Protein AF-Q9U2P1-F1 (afdb_monomer)

pLDDT: mean 88.24, std 8.72, range [53.53, 98.69]

Radius of gyration: 27.02 Å; Cα contacts (8 Å, |Δi|>4): 569; chains: 1; bounding box: 83×45×81 Å

InterPro domains:
  IPR001810 F-box domain [PF00646] (20-61)
  IPR001810 F-box domain [PS50181] (17-68)
  IPR001810 F-box domain [SM00256] (23-63)
  IPR002900 Domain of unknown function DUF38/FTH, Caenorhabditis species [PF01827] (147-284)
  IPR036047 F-box-like domain superfamily [SSF81383] (15-90)
  IPR040161 F-box A protein FB224 [PTHR23015] (15-306)

Solvent-accessible surface area (backbone atoms only — not comparable to full-atom values): 17097 Å² total; per-residue (Å²): 130,68,76,65,52,59,52,49,53,57,72,63,52,62,91,64,75,82,53,82,86,69,53,56,66,70,59,54,49,58,50,59,70,73,45,52,52,71,58,42,62,58,45,37,71,72,43,72,69,46,26,55,57,49,63,72,42,60,56,55,47,30,35,40,40,40,39,42,52,91,69,28,39,40,38,37,44,20,32,86,86,64,54,45,45,36,38,41,29,79,65,74,44,30,37,40,36,41,88,95,45,76,45,81,43,86,48,97,55,50,66,62,52,54,55,47,58,49,56,58,48,61,72,28,90,69,40,49,31,54,34,38,36,39,34,40,85,59,81,90,38,74,68,44,51,52,50,54,51,49,35,46,52,32,40,76,66,68,62,40,37,44,33,30,28,43,37,42,44,46,82,41,85,57,49,51,60,52,53,59,21,40,32,28,94,49,24,38,32,45,32,30,88,44,64,35,53,69,71,50,50,58,50,36,65,71,34,59,41,52,69,53,18,38,26,42,30,43,29,31,64,51,78,66,87,75,74,59,75,80,49,36,69,30,27,30,41,37,39,35,43,59,52,83,48,54,71,50,43,50,51,47,52,58,33,53,72,71,17,88,58,44,44,38,40,36,41,36,42,90,59,94,60,55,67,62,35,45,34,72,50,16,80,80,59,51,9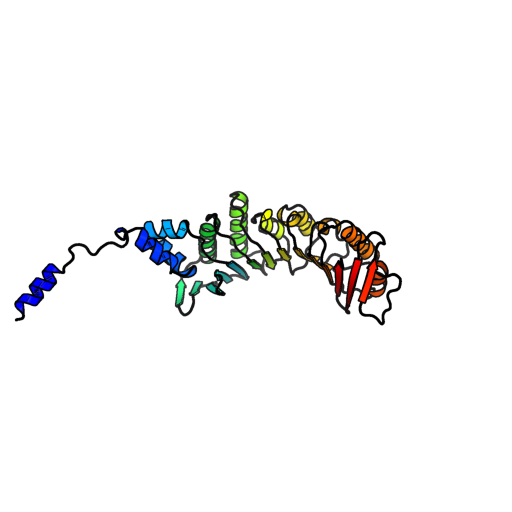0,93,47,66,58,40,58,29,68,76,86,85,66,60,28,32,44,33,38,56,60,97,49,36,42,36,43,32,58,45,131

Secondary structure (DSSP, 8-state):
--HHHHHHHHHT--SSPPPGGGS-HHHHHHHHHHS-HHHHHHHHHH-HHHHHHHHHS---EEEEEEEEETTEEEEEEEETT--EEEEEE-SS-EEEEETTEEEEE--TTHHHHHHHHHHHHHTSTT--EEEEEEEES-SSSHHHHHHHHHHHHHHHHS--B-EEEEEEES-STTHHHHHTTB-TTT--EEEEEEEEPHHHHHHHHHSHHHHH-SEEEEEE--SSPP-GGGGTT-SEEEEEES---HHHHHHHHHHHHH-TT--EEEEE---TTHHHHHHHH-TT--TT-SEEEEE-SSS-EEEEEE-SSEEEEEEE-

Organism: Caenorhabditis elegans (NCBI:txid6239)

Mean predicted aligned error: 8.37 Å

Structure (mmCIF, N/CA/C/O backbone):
data_AF-Q9U2P1-F1
#
_entry.id   AF-Q9U2P1-F1
#
loop_
_atom_site.group_PDB
_atom_site.id
_atom_site.type_symbol
_atom_site.label_atom_id
_atom_site.label_alt_id
_atom_site.label_comp_id
_atom_site.label_asym_id
_atom_site.label_entity_id
_atom_site.label_seq_id
_atom_site.pdbx_PDB_ins_code
_atom_site.Cartn_x
_atom_site.Cartn_y
_atom_site.Cartn_z
_atom_site.occupancy
_atom_site.B_iso_or_equiv
_atom_site.auth_seq_id
_atom_site.auth_comp_id
_atom_site.auth_asym_id
_atom_site.auth_atom_id
_atom_site.pdbx_PDB_model_num
ATOM 1 N N . MET A 1 1 ? -57.742 13.711 46.624 1.00 53.53 1 MET A N 1
ATOM 2 C CA . MET A 1 1 ? -57.177 13.794 45.253 1.00 53.53 1 MET A CA 1
ATOM 3 C C . MET A 1 1 ? -55.914 12.946 45.052 1.00 53.53 1 MET A C 1
ATOM 5 O O . MET A 1 1 ? -55.542 12.759 43.903 1.00 53.53 1 MET A O 1
ATOM 9 N N . ALA A 1 2 ? -55.277 12.404 46.103 1.00 60.03 2 ALA A N 1
ATOM 10 C CA . ALA A 1 2 ? -54.057 11.593 45.973 1.00 60.03 2 ALA A CA 1
ATOM 11 C C . ALA A 1 2 ? -54.299 10.153 45.458 1.00 60.03 2 ALA A C 1
ATOM 13 O O . ALA A 1 2 ? -53.482 9.642 44.699 1.00 60.03 2 ALA A O 1
ATOM 14 N N . ASP A 1 3 ? -55.446 9.539 45.773 1.00 63.72 3 ASP A N 1
ATOM 15 C CA . ASP A 1 3 ? -55.690 8.108 45.492 1.00 63.72 3 ASP A CA 1
ATOM 16 C C . ASP A 1 3 ? -55.788 7.741 44.000 1.00 63.72 3 ASP A C 1
ATOM 18 O O . ASP A 1 3 ? -55.564 6.596 43.621 1.00 63.72 3 ASP A O 1
ATOM 22 N N . ASN A 1 4 ? -56.057 8.711 43.122 1.00 74.56 4 ASN A N 1
ATOM 23 C CA . ASN A 1 4 ? -56.215 8.458 41.683 1.00 74.56 4 ASN A CA 1
ATOM 24 C C . ASN A 1 4 ? -54.870 8.476 40.919 1.00 74.56 4 ASN A C 1
ATOM 26 O O . ASN A 1 4 ? -54.784 8.036 39.771 1.00 74.56 4 ASN A O 1
ATOM 30 N N . LEU A 1 5 ? -53.794 8.986 41.535 1.00 73.62 5 LEU A N 1
ATOM 31 C CA . LEU A 1 5 ? -52.471 9.007 40.903 1.00 73.62 5 LEU A CA 1
ATOM 32 C C . LEU A 1 5 ? -51.784 7.640 41.011 1.00 73.62 5 LEU A C 1
ATOM 34 O O . LEU A 1 5 ? -51.229 7.160 40.024 1.00 73.62 5 LEU A O 1
ATOM 38 N N . ASP A 1 6 ? -51.886 6.986 42.170 1.00 74.69 6 ASP A N 1
ATOM 39 C CA . ASP A 1 6 ? -51.308 5.659 42.407 1.00 74.69 6 ASP A CA 1
ATOM 40 C C . ASP A 1 6 ? -51.970 4.574 41.551 1.00 74.69 6 ASP A C 1
ATOM 42 O O . ASP A 1 6 ? -51.293 3.678 41.043 1.00 74.69 6 ASP A O 1
ATOM 46 N N . GLU A 1 7 ? -53.284 4.664 41.334 1.00 69.62 7 GLU A N 1
ATOM 47 C CA . GLU A 1 7 ? -54.008 3.747 40.451 1.00 69.62 7 GLU A CA 1
ATOM 48 C C . GLU A 1 7 ? -53.608 3.947 38.983 1.00 69.62 7 GLU A C 1
ATOM 50 O O . GLU A 1 7 ? -53.304 2.977 38.281 1.00 69.62 7 GLU A O 1
ATOM 55 N N . LYS A 1 8 ? -53.468 5.206 38.538 1.00 68.38 8 LYS A N 1
ATOM 56 C CA . LYS A 1 8 ? -52.900 5.525 37.220 1.00 68.38 8 LYS A CA 1
ATOM 57 C C . LYS A 1 8 ? -51.469 5.013 37.077 1.00 68.38 8 LYS A C 1
ATOM 59 O O . LYS A 1 8 ? -51.168 4.380 36.067 1.00 68.38 8 LYS A O 1
ATOM 64 N N . MET A 1 9 ? -50.602 5.203 38.074 1.00 66.94 9 MET A N 1
ATOM 65 C CA . MET A 1 9 ? -49.227 4.691 38.043 1.00 66.94 9 MET A CA 1
ATOM 66 C C . MET A 1 9 ? -49.177 3.159 38.050 1.00 66.94 9 MET A C 1
ATOM 68 O O . MET A 1 9 ? -48.348 2.586 37.347 1.00 66.94 9 MET A O 1
ATOM 72 N N . LYS A 1 10 ? -50.079 2.478 38.772 1.00 64.25 10 LYS A N 1
ATOM 73 C CA . LYS A 1 10 ? -50.233 1.013 38.714 1.00 64.25 10 LYS A CA 1
ATOM 74 C C . LYS A 1 10 ? -50.729 0.540 37.347 1.00 64.25 10 LYS A C 1
ATOM 76 O O . LYS A 1 10 ? -50.213 -0.458 36.861 1.00 64.25 10 LYS A O 1
ATOM 81 N N . SER A 1 11 ? -51.652 1.258 36.703 1.00 62.53 11 SER A N 1
ATOM 82 C CA . SER A 1 11 ? -52.123 0.934 35.345 1.00 62.53 11 SER A CA 1
ATOM 83 C C . SER A 1 11 ? -51.064 1.194 34.260 1.00 62.53 11 SER A C 1
ATOM 85 O O . SER A 1 11 ? -51.020 0.495 33.253 1.00 62.53 11 SER A O 1
ATOM 87 N N . LEU A 1 12 ? -50.158 2.151 34.499 1.00 59.78 12 LEU A N 1
ATOM 88 C CA . LEU A 1 12 ? -49.000 2.452 33.652 1.00 59.78 12 LEU A CA 1
ATOM 89 C C . LEU A 1 12 ? -47.789 1.556 33.940 1.00 59.78 12 LEU A C 1
ATOM 91 O O . LEU A 1 12 ? -46.783 1.665 33.236 1.00 59.78 12 LEU A O 1
ATOM 95 N N . LYS A 1 13 ? -47.857 0.654 34.934 1.00 55.72 13 LYS A N 1
ATOM 96 C CA . LYS A 1 13 ? -46.866 -0.419 35.081 1.00 55.72 13 LYS A CA 1
ATOM 97 C C . LYS A 1 13 ? -47.034 -1.369 33.903 1.00 55.72 13 LYS A C 1
ATOM 99 O O . LYS A 1 13 ? -47.723 -2.380 33.990 1.00 55.72 13 LYS A O 1
ATOM 104 N N . ILE A 1 14 ? -46.378 -1.034 32.796 1.00 58.41 14 ILE A N 1
ATOM 105 C CA . ILE A 1 14 ? -46.151 -1.936 31.676 1.00 58.41 14 ILE A CA 1
ATOM 106 C C . ILE A 1 14 ? -45.506 -3.186 32.285 1.00 58.41 14 ILE A C 1
ATOM 108 O O . ILE A 1 14 ? -44.352 -3.155 32.711 1.00 58.41 14 ILE A O 1
ATOM 112 N N . SER A 1 15 ? -46.279 -4.268 32.390 1.00 64.31 15 SER A N 1
ATOM 113 C CA . SER A 1 15 ? -45.934 -5.476 33.158 1.00 64.31 15 SER A CA 1
ATOM 114 C C . SER A 1 15 ? -44.670 -6.181 32.655 1.00 64.31 15 SER A C 1
ATOM 116 O O . SER A 1 15 ? -44.107 -7.037 33.336 1.00 64.31 15 SER A O 1
ATOM 118 N N . LYS A 1 16 ? -44.182 -5.784 31.477 1.00 64.44 16 LYS A N 1
ATOM 119 C CA . LYS A 1 16 ? -42.878 -6.140 30.938 1.00 64.44 16 LYS A CA 1
ATOM 120 C C . LYS A 1 16 ? -42.394 -4.976 30.082 1.00 64.44 16 LYS A C 1
ATOM 122 O O . LYS A 1 16 ? -42.941 -4.755 29.003 1.00 64.44 16 LYS A O 1
ATOM 127 N N . ALA A 1 17 ? -41.401 -4.219 30.552 1.00 71.00 17 ALA A N 1
ATOM 128 C CA . ALA A 1 17 ? -40.752 -3.214 29.712 1.00 71.00 17 ALA A CA 1
ATOM 129 C C . ALA A 1 17 ? -40.408 -3.861 28.352 1.00 71.00 17 ALA A C 1
ATOM 131 O O . ALA A 1 17 ? -39.857 -4.971 28.346 1.00 71.00 17 ALA A O 1
ATOM 132 N N . PRO A 1 18 ? -40.777 -3.250 27.211 1.00 71.00 18 PRO A N 1
ATOM 133 C CA . PRO A 1 18 ? -40.506 -3.835 25.909 1.00 71.00 18 PRO A CA 1
ATOM 134 C C . PRO A 1 18 ? -39.015 -4.143 25.787 1.00 71.00 18 PRO A C 1
ATOM 136 O O . PRO A 1 18 ? -38.170 -3.285 26.039 1.00 71.00 18 PRO A O 1
ATOM 139 N N . SER A 1 19 ? -38.675 -5.378 25.420 1.00 77.69 19 SER A N 1
ATOM 140 C CA . SER A 1 19 ? -37.285 -5.702 25.105 1.00 77.69 19 SER A CA 1
ATOM 141 C C . SER A 1 19 ? -36.890 -4.980 23.818 1.00 77.69 19 SER A C 1
ATOM 143 O O . SER A 1 19 ? -37.700 -4.893 22.897 1.00 77.69 19 SER A O 1
ATOM 145 N N . MET A 1 20 ? -35.629 -4.559 23.689 1.00 73.19 20 MET A N 1
ATOM 146 C CA . MET A 1 20 ? -35.082 -4.075 22.410 1.00 73.19 20 MET A CA 1
ATOM 147 C C . MET A 1 20 ? -35.274 -5.090 21.270 1.00 73.19 20 MET A C 1
ATOM 149 O O . MET A 1 20 ? -35.367 -4.707 20.108 1.00 73.19 20 MET A O 1
ATOM 153 N N . SER A 1 21 ? -35.373 -6.383 21.595 1.00 75.12 21 SER A N 1
ATOM 154 C CA . SER A 1 21 ? -35.661 -7.453 20.630 1.00 75.12 21 SER A CA 1
ATOM 155 C C . SER A 1 21 ? -37.094 -7.416 20.077 1.00 75.12 21 SER A C 1
ATOM 157 O O . SER A 1 21 ? -37.344 -8.030 19.046 1.00 75.12 21 SER A O 1
ATOM 159 N N . ASN A 1 22 ? -38.013 -6.703 20.740 1.00 80.62 22 ASN A N 1
ATOM 160 C CA . ASN A 1 22 ? -39.414 -6.555 20.334 1.00 80.62 22 ASN A CA 1
ATOM 161 C C . ASN A 1 22 ? -39.644 -5.339 19.419 1.00 80.62 22 ASN A C 1
ATOM 163 O O . ASN A 1 22 ? -40.769 -5.132 18.969 1.00 80.62 22 ASN A O 1
ATOM 167 N N . LEU A 1 23 ? -38.622 -4.508 19.168 1.00 81.50 23 LEU A N 1
ATOM 168 C CA . LEU A 1 23 ? -38.744 -3.403 18.217 1.00 81.50 23 LEU A CA 1
ATOM 169 C C . LEU A 1 23 ? -39.012 -3.957 16.807 1.00 81.50 23 LEU A C 1
ATOM 171 O O . LEU A 1 23 ? -38.308 -4.882 16.390 1.00 81.50 23 LEU A O 1
ATOM 175 N N . PRO A 1 24 ? -39.968 -3.385 16.048 1.00 86.31 24 PRO A N 1
ATOM 176 C CA . PRO A 1 24 ? -40.158 -3.737 14.646 1.00 86.31 24 PRO A CA 1
ATOM 177 C C . PRO A 1 24 ? -38.847 -3.586 13.872 1.00 86.31 24 PRO A C 1
ATOM 179 O O . PRO A 1 24 ? -38.144 -2.586 14.043 1.00 86.31 24 PRO A O 1
ATOM 182 N N . LEU A 1 25 ? -38.528 -4.548 13.002 1.00 85.44 25 LEU A N 1
ATOM 183 C CA . LEU A 1 25 ? -37.271 -4.546 12.245 1.00 85.44 25 LEU A CA 1
ATOM 184 C C . LEU A 1 25 ? -37.072 -3.235 11.472 1.00 85.44 25 LEU A C 1
ATOM 186 O O . LEU A 1 25 ? -35.964 -2.708 11.477 1.00 85.44 25 LEU A O 1
ATOM 190 N N . ASP A 1 26 ? -38.125 -2.650 10.901 1.00 87.62 26 ASP A N 1
ATOM 191 C CA . ASP A 1 26 ? -38.058 -1.362 10.193 1.00 87.62 26 ASP A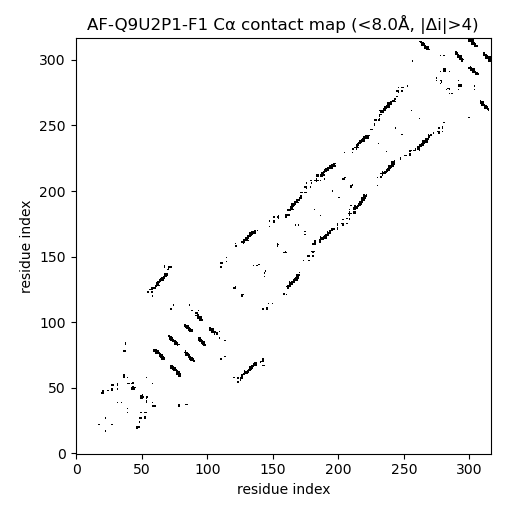 CA 1
ATOM 192 C C . ASP A 1 26 ? -37.587 -0.205 11.085 1.00 87.62 26 ASP A C 1
ATOM 194 O O . ASP A 1 26 ? -36.837 0.669 10.645 1.00 87.62 26 ASP A O 1
ATOM 198 N N . ALA A 1 27 ? -37.993 -0.191 12.359 1.00 86.62 27 ALA A N 1
ATOM 199 C CA . ALA A 1 27 ? -37.527 0.807 13.317 1.00 86.62 27 ALA A CA 1
ATOM 200 C C . ALA A 1 27 ? -36.036 0.609 13.620 1.00 86.62 27 ALA A C 1
ATOM 202 O O . ALA A 1 27 ? -35.277 1.578 13.652 1.00 86.62 27 ALA A O 1
ATOM 203 N N . VAL A 1 28 ? -35.600 -0.646 13.774 1.00 87.19 28 VAL A N 1
ATOM 204 C CA . VAL A 1 28 ? -34.188 -0.989 13.992 1.00 87.19 28 VAL A CA 1
ATOM 205 C C . VAL A 1 28 ? -33.332 -0.572 12.788 1.00 87.19 28 VAL A C 1
ATOM 207 O O . VAL A 1 28 ? -32.282 0.038 12.981 1.00 87.19 28 VAL A O 1
ATOM 210 N N . HIS A 1 29 ? -33.798 -0.804 11.555 1.00 88.50 29 HIS A N 1
ATOM 211 C CA . HIS A 1 29 ? -33.111 -0.364 10.332 1.00 88.50 29 HIS A CA 1
ATOM 212 C C . HIS A 1 29 ? -32.925 1.156 10.292 1.00 88.50 29 HIS A C 1
ATOM 214 O O . HIS A 1 29 ? -31.802 1.624 10.098 1.00 88.50 29 HIS A O 1
ATOM 220 N N . LYS A 1 30 ? -33.992 1.925 10.558 1.00 89.88 30 LYS A N 1
ATOM 221 C CA . LYS A 1 30 ? -33.942 3.398 10.597 1.00 89.88 30 LYS A CA 1
ATOM 222 C C . LYS A 1 30 ? -32.976 3.929 11.655 1.00 89.88 30 LYS A C 1
ATOM 224 O O . LYS A 1 30 ? -32.339 4.957 11.435 1.00 89.88 30 LYS A O 1
ATOM 229 N N . VAL A 1 31 ? -32.870 3.250 12.800 1.00 88.56 31 VAL A N 1
ATOM 230 C CA . VAL A 1 31 ? -31.877 3.589 13.828 1.00 88.56 31 VAL A CA 1
ATOM 231 C C . VAL A 1 31 ? -30.471 3.340 13.287 1.00 88.56 31 VAL A C 1
ATOM 233 O O . VAL A 1 31 ? -29.679 4.274 13.250 1.00 88.56 31 VAL A O 1
ATOM 236 N N . VAL A 1 32 ? -30.169 2.130 12.801 1.00 90.19 32 VAL A N 1
ATOM 237 C CA . VAL A 1 32 ? -28.822 1.776 12.305 1.00 90.19 32 VAL A CA 1
ATOM 238 C C . VAL A 1 32 ? -28.368 2.699 11.165 1.00 90.19 32 VAL A C 1
ATOM 240 O O . VAL A 1 32 ? -27.193 3.054 11.092 1.00 90.19 32 VAL A O 1
ATOM 243 N N . GLU A 1 33 ? -29.282 3.132 10.294 1.00 88.31 33 GLU A N 1
ATOM 244 C CA . GLU A 1 33 ? -28.986 4.061 9.193 1.00 88.31 33 GLU A CA 1
ATOM 245 C C . GLU A 1 33 ? -28.474 5.420 9.649 1.00 88.31 33 GLU A C 1
ATOM 247 O O . GLU A 1 33 ? -27.588 5.982 9.007 1.00 88.31 33 GLU A O 1
ATOM 252 N N . LYS A 1 34 ? -28.999 5.925 10.765 1.00 89.81 34 LYS A N 1
ATOM 253 C CA . LYS A 1 34 ? -28.618 7.224 11.327 1.00 89.81 34 LYS A CA 1
ATOM 254 C C . LYS A 1 34 ? -27.398 7.153 12.241 1.00 89.81 34 LYS A C 1
ATOM 256 O O . LYS A 1 34 ? -26.859 8.192 12.603 1.00 89.81 34 LYS A O 1
ATOM 261 N N . VAL A 1 35 ? -26.985 5.949 12.630 1.00 90.75 35 VAL A N 1
ATOM 262 C CA . VAL A 1 35 ? -25.827 5.719 13.497 1.00 90.75 35 VAL A CA 1
ATOM 263 C C . VAL A 1 35 ? -24.557 5.736 12.652 1.00 90.75 35 VAL A C 1
ATOM 265 O O . VAL A 1 35 ? -24.506 5.111 11.588 1.00 90.75 35 VAL A O 1
ATOM 268 N N . GLU A 1 36 ? -23.537 6.450 13.122 1.00 88.69 36 GLU A N 1
ATOM 269 C CA . GLU A 1 36 ? -22.244 6.554 12.445 1.00 88.69 36 GLU A CA 1
ATOM 270 C C . GLU A 1 36 ? -21.502 5.202 12.424 1.00 88.69 36 GLU A C 1
ATOM 272 O O . GLU A 1 36 ? -21.711 4.377 13.318 1.00 88.69 36 GLU A O 1
ATOM 277 N N . PRO A 1 37 ? -20.630 4.949 11.424 1.00 88.88 37 PRO A N 1
ATOM 278 C CA . PRO A 1 37 ? -19.843 3.714 11.294 1.00 88.88 37 PRO A CA 1
ATOM 279 C C . PRO A 1 37 ? -19.248 3.178 12.601 1.00 88.88 37 PRO A C 1
ATOM 281 O O . PRO A 1 37 ? -19.342 1.988 12.904 1.00 88.88 37 PRO A O 1
ATOM 284 N N . ILE A 1 38 ? -18.691 4.075 13.410 1.00 84.56 38 ILE A N 1
ATOM 285 C CA . ILE A 1 38 ? -18.012 3.751 14.663 1.00 84.56 38 ILE A CA 1
ATOM 286 C C . ILE A 1 38 ? -18.991 3.247 15.723 1.00 84.56 38 ILE A C 1
ATOM 288 O O . ILE A 1 38 ? -18.807 2.170 16.296 1.00 84.56 38 ILE A O 1
ATOM 292 N N . ASP A 1 39 ? -20.085 3.976 15.934 1.00 86.69 39 ASP A N 1
ATOM 293 C CA . ASP A 1 39 ? -21.118 3.592 16.892 1.00 86.69 39 ASP A CA 1
ATOM 294 C C . ASP A 1 39 ? -21.833 2.291 16.477 1.00 86.69 39 ASP A C 1
ATOM 296 O O . ASP A 1 39 ? -22.298 1.534 17.338 1.00 86.69 39 ASP A O 1
ATOM 300 N N . ARG A 1 40 ? -21.857 1.950 15.175 1.00 90.75 40 ARG A N 1
ATOM 301 C CA . ARG A 1 40 ? -22.394 0.662 14.696 1.00 90.75 40 ARG A CA 1
ATOM 302 C C . ARG A 1 40 ? -21.613 -0.538 15.231 1.00 90.75 40 ARG A C 1
ATOM 304 O O . ARG A 1 40 ? -22.234 -1.570 15.487 1.00 90.75 40 ARG A O 1
ATOM 311 N N . LEU A 1 41 ? -20.301 -0.425 15.468 1.00 87.12 41 LEU A N 1
ATOM 312 C CA . LEU A 1 41 ? -19.513 -1.517 16.064 1.00 87.12 41 LEU A CA 1
ATOM 313 C C . LEU A 1 41 ? -19.982 -1.847 17.486 1.00 87.12 41 LEU A C 1
ATOM 315 O O . LEU A 1 41 ? -20.058 -3.018 17.867 1.00 87.12 41 LEU A O 1
ATOM 319 N N . SER A 1 42 ? -20.342 -0.819 18.256 1.00 86.06 42 SER A N 1
ATOM 320 C CA . SER A 1 42 ? -20.938 -0.983 19.584 1.00 86.06 42 SER A CA 1
ATOM 321 C C . SER A 1 42 ? -22.356 -1.542 19.477 1.00 86.06 42 SER A C 1
ATOM 323 O O . SER A 1 42 ? -22.694 -2.508 20.163 1.00 86.06 42 SER A O 1
ATOM 325 N N . LEU A 1 43 ? -23.165 -1.008 18.557 1.00 89.69 43 LEU A N 1
ATOM 326 C CA . LEU A 1 43 ? -24.545 -1.440 18.328 1.00 89.69 43 LEU A CA 1
ATOM 327 C C . LEU A 1 43 ? -24.642 -2.928 17.951 1.00 89.69 43 LEU A C 1
ATOM 329 O O . LEU A 1 43 ? -25.498 -3.656 18.457 1.00 89.69 43 LEU A O 1
ATOM 333 N N . ARG A 1 44 ? -23.694 -3.417 17.146 1.00 90.25 44 ARG A N 1
ATOM 334 C CA . ARG A 1 44 ? -23.534 -4.830 16.766 1.00 90.25 44 ARG A CA 1
ATOM 335 C C . ARG A 1 44 ? -23.402 -5.783 17.966 1.00 90.25 44 ARG A C 1
ATOM 337 O O . ARG A 1 44 ? -23.745 -6.970 17.880 1.00 90.25 44 ARG A O 1
ATOM 344 N N . LYS A 1 45 ? -22.880 -5.292 19.095 1.00 87.94 45 LYS A N 1
ATOM 345 C CA . LYS A 1 45 ? -22.663 -6.073 20.324 1.0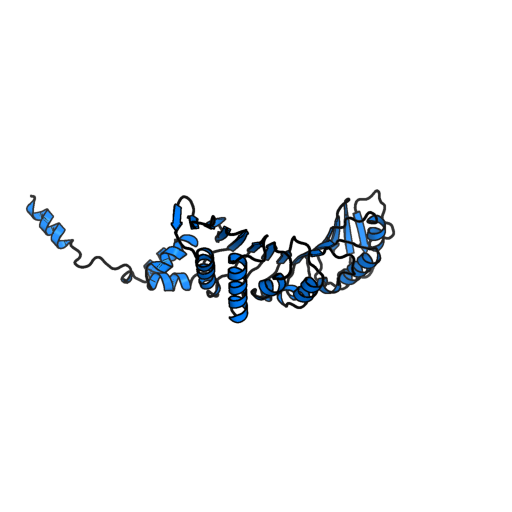0 87.94 45 LYS A CA 1
ATOM 346 C C . LYS A 1 45 ? -23.914 -6.121 21.222 1.00 87.94 45 LYS A C 1
ATOM 348 O O . LYS A 1 45 ? -23.968 -6.982 22.091 1.00 87.94 45 LYS A O 1
ATOM 353 N N . VAL A 1 46 ? -24.934 -5.290 20.970 1.00 89.31 46 VAL A N 1
ATOM 354 C CA . VAL A 1 46 ? -26.130 -5.147 21.829 1.00 89.31 46 VAL A CA 1
ATOM 355 C C . VAL A 1 46 ? -27.100 -6.329 21.722 1.00 89.31 46 VAL A C 1
ATOM 357 O O . VAL A 1 46 ? -27.430 -6.946 22.731 1.00 89.31 46 VAL A O 1
ATOM 360 N N . CYS A 1 47 ? -27.593 -6.662 20.522 1.00 88.94 47 CYS A N 1
ATOM 361 C CA . CYS A 1 47 ? -28.527 -7.781 20.327 1.00 88.94 47 CYS A CA 1
ATOM 362 C C . CYS A 1 47 ? -28.407 -8.412 18.928 1.00 88.94 47 CYS A C 1
ATOM 364 O O . CYS A 1 47 ? -27.743 -7.872 18.043 1.00 88.94 47 CYS A O 1
ATOM 366 N N . ARG A 1 48 ? -29.067 -9.563 18.718 1.00 89.50 48 ARG A N 1
ATOM 367 C CA . ARG A 1 48 ? -29.040 -10.302 17.440 1.00 89.50 48 ARG A CA 1
ATOM 368 C C . ARG A 1 48 ? -29.623 -9.502 16.267 1.00 89.50 48 ARG A C 1
ATOM 370 O O . ARG A 1 48 ? -29.043 -9.545 15.190 1.00 89.50 48 ARG A O 1
ATOM 377 N N . ASN A 1 49 ? -30.699 -8.740 16.486 1.00 89.44 49 ASN A N 1
ATOM 378 C CA . ASN A 1 49 ? -31.335 -7.936 15.432 1.00 89.44 49 ASN A CA 1
ATOM 379 C C . ASN A 1 49 ? -30.408 -6.811 14.954 1.00 89.44 49 ASN A C 1
ATOM 381 O O . ASN A 1 49 ? -30.180 -6.669 13.757 1.00 89.44 49 ASN A O 1
ATOM 385 N N . PHE A 1 50 ? -29.808 -6.060 15.886 1.00 91.00 50 PHE A N 1
ATOM 386 C CA . PHE A 1 50 ? -28.815 -5.042 15.537 1.00 91.00 50 PHE A CA 1
ATOM 387 C C . PHE A 1 50 ? -27.612 -5.645 14.824 1.00 91.00 50 PHE A C 1
ATOM 389 O O . PHE A 1 50 ? -27.167 -5.096 13.823 1.00 91.00 50 PHE A O 1
ATOM 396 N N . ARG A 1 51 ? -27.109 -6.786 15.306 1.00 91.31 51 ARG A N 1
ATOM 397 C CA . ARG A 1 51 ? -25.988 -7.479 14.669 1.00 91.31 51 ARG A CA 1
ATOM 398 C C . ARG A 1 51 ? -26.288 -7.844 13.222 1.00 91.31 51 ARG A C 1
ATOM 400 O O . ARG A 1 51 ? -25.477 -7.524 12.370 1.00 91.31 51 ARG A O 1
ATOM 407 N N . ALA A 1 52 ? -27.441 -8.453 12.951 1.00 89.62 52 ALA A N 1
ATOM 408 C CA . ALA A 1 52 ? -27.825 -8.848 11.598 1.00 89.62 52 ALA A CA 1
ATOM 409 C C . ALA A 1 52 ? -27.912 -7.643 10.644 1.00 89.62 52 ALA A C 1
ATOM 411 O O . ALA A 1 52 ? -27.403 -7.705 9.531 1.00 89.62 52 ALA A O 1
ATOM 412 N N . ILE A 1 53 ? -28.497 -6.530 11.098 1.00 90.56 53 ILE A N 1
ATOM 413 C CA . ILE A 1 53 ? -28.653 -5.321 10.274 1.00 90.56 53 ILE A CA 1
ATOM 414 C C . ILE A 1 53 ? -27.312 -4.610 10.058 1.00 90.56 53 ILE A C 1
ATOM 416 O O . ILE A 1 53 ? -27.045 -4.109 8.968 1.00 90.56 53 ILE A O 1
ATOM 420 N N . VAL A 1 54 ? -26.459 -4.551 11.085 1.00 91.81 54 VAL A N 1
ATOM 421 C CA . VAL A 1 54 ? -25.110 -3.984 10.953 1.00 91.81 54 VAL A CA 1
ATOM 422 C C . VAL A 1 54 ? -24.253 -4.844 10.023 1.00 91.81 54 VAL A C 1
ATOM 424 O O . VAL A 1 54 ? -23.571 -4.287 9.170 1.00 91.81 54 VAL A O 1
ATOM 427 N N . ASP A 1 55 ? -24.324 -6.173 10.143 1.00 91.38 55 ASP A N 1
ATOM 428 C CA . ASP A 1 55 ? -23.538 -7.111 9.331 1.00 91.38 55 ASP A CA 1
ATOM 429 C C . ASP A 1 55 ? -23.963 -7.120 7.853 1.00 91.38 55 ASP A C 1
ATOM 431 O O . ASP A 1 55 ? -23.137 -7.432 6.999 1.00 91.38 55 ASP A O 1
ATOM 435 N N . ASP A 1 56 ? -25.204 -6.735 7.526 1.00 90.69 56 ASP A N 1
ATOM 436 C CA . ASP A 1 56 ? -25.635 -6.547 6.134 1.00 90.69 56 ASP A CA 1
ATOM 437 C C . ASP A 1 56 ? -25.219 -5.185 5.549 1.00 90.69 56 ASP A C 1
ATOM 439 O O . ASP A 1 56 ? -25.083 -5.050 4.336 1.00 90.69 56 ASP A O 1
ATOM 443 N N . LYS A 1 57 ? -24.979 -4.142 6.347 1.00 90.25 57 LYS A N 1
ATOM 444 C CA . LYS A 1 57 ? -24.632 -2.809 5.814 1.00 90.25 57 LYS A CA 1
ATOM 445 C C . LYS A 1 57 ? -23.134 -2.672 5.528 1.00 90.25 57 LYS A C 1
ATOM 447 O O . LYS A 1 57 ? -22.319 -3.379 6.106 1.00 90.25 57 LYS A O 1
ATOM 452 N N . ASP A 1 58 ? -22.764 -1.737 4.646 1.00 92.19 58 ASP A N 1
ATOM 453 C CA . ASP A 1 58 ? -21.360 -1.311 4.521 1.00 92.19 58 ASP A CA 1
ATOM 454 C C . ASP A 1 58 ? -20.881 -0.795 5.894 1.00 92.19 58 ASP A C 1
ATOM 456 O O . ASP A 1 58 ? -21.520 0.116 6.447 1.00 92.19 58 ASP A O 1
ATOM 460 N N . PRO A 1 59 ? -19.785 -1.348 6.455 1.00 92.31 59 PRO A N 1
ATOM 461 C CA . PRO A 1 59 ? -19.203 -0.854 7.695 1.00 92.31 59 PRO A CA 1
ATOM 462 C C . PRO A 1 59 ? -18.865 0.636 7.660 1.00 92.31 59 PRO A C 1
ATOM 464 O O . PRO A 1 59 ? -18.913 1.276 8.701 1.00 92.31 59 PRO A O 1
ATOM 467 N N . GLY A 1 60 ? -18.568 1.205 6.486 1.00 93.00 60 GLY A N 1
ATOM 468 C CA . GLY A 1 60 ? -18.389 2.648 6.304 1.00 93.00 60 GLY A CA 1
ATOM 469 C C . GLY A 1 60 ? -16.995 3.192 6.636 1.00 93.00 60 GLY A C 1
ATOM 470 O O . GLY A 1 60 ? -16.781 4.398 6.515 1.00 93.00 60 GLY A O 1
ATOM 471 N N . PHE A 1 61 ? -16.036 2.333 6.997 1.00 95.00 61 PHE A N 1
ATOM 472 C CA . PHE A 1 61 ? -14.631 2.722 7.169 1.00 95.00 61 PHE A CA 1
ATOM 473 C C . PHE A 1 61 ? -13.905 2.794 5.824 1.00 95.00 61 PHE A C 1
ATOM 475 O O . PHE A 1 61 ? -14.119 1.955 4.950 1.00 95.00 61 PHE A O 1
ATOM 482 N N . LYS A 1 62 ? -13.042 3.799 5.659 1.00 95.88 62 LYS A N 1
ATOM 483 C CA . LYS A 1 62 ? -12.312 4.098 4.418 1.00 95.88 62 LYS A CA 1
ATOM 484 C C . LYS A 1 62 ? -10.805 3.957 4.553 1.00 95.88 62 LYS A C 1
ATOM 486 O O . LYS A 1 62 ? -10.153 3.634 3.559 1.00 95.88 62 LYS A O 1
ATOM 491 N N . SER A 1 63 ? -10.246 4.154 5.745 1.00 97.06 63 SER A N 1
ATOM 492 C CA . SER A 1 63 ? -8.811 3.966 5.975 1.00 97.06 63 SER A CA 1
ATOM 493 C C . SER A 1 63 ? -8.529 3.160 7.233 1.00 97.06 63 SER A C 1
ATOM 495 O O . SER A 1 63 ? -9.247 3.288 8.220 1.00 97.06 63 SER A O 1
ATOM 497 N N . LEU A 1 64 ? -7.463 2.362 7.191 1.00 97.19 64 LEU A N 1
ATOM 498 C CA . LEU A 1 64 ? -6.938 1.634 8.345 1.00 97.19 64 LEU A CA 1
ATOM 499 C C . LEU A 1 64 ? -5.431 1.860 8.445 1.00 97.19 64 LEU A C 1
ATOM 501 O O . LEU A 1 64 ? -4.723 1.727 7.442 1.00 97.19 64 LEU A O 1
ATOM 505 N N . TRP A 1 65 ? -4.973 2.262 9.626 1.00 97.06 65 TRP A N 1
ATOM 506 C CA . TRP A 1 65 ? -3.563 2.486 9.935 1.00 97.06 65 TRP A CA 1
ATOM 507 C C . TRP A 1 65 ? -3.162 1.532 11.058 1.00 97.06 65 TRP A C 1
ATOM 509 O O . TRP A 1 65 ? -3.870 1.426 12.058 1.00 97.06 65 TRP A O 1
ATOM 519 N N . LEU A 1 66 ? -2.072 0.799 10.860 1.00 96.38 66 LEU A N 1
ATOM 520 C CA . LEU A 1 66 ? -1.502 -0.109 11.845 1.00 96.38 66 LEU A CA 1
ATOM 521 C C . LEU A 1 66 ? -0.009 0.174 11.946 1.00 96.38 66 LEU A C 1
ATOM 523 O O . LEU A 1 66 ? 0.757 -0.204 11.058 1.00 96.38 66 LEU A O 1
ATOM 527 N N . ASP A 1 67 ? 0.383 0.828 13.027 1.00 94.75 67 ASP A N 1
ATOM 528 C CA . ASP A 1 67 ? 1.769 1.123 13.342 1.00 94.75 67 ASP A CA 1
ATOM 529 C C . ASP A 1 67 ? 2.197 0.255 14.526 1.00 94.75 67 ASP A C 1
ATOM 531 O O . ASP A 1 67 ? 1.590 0.285 15.597 1.00 94.75 67 ASP A O 1
ATOM 535 N N . LEU A 1 68 ? 3.226 -0.553 14.304 1.00 93.19 68 LEU A N 1
ATOM 536 C CA . LEU A 1 68 ? 3.841 -1.408 15.307 1.00 93.19 68 LEU A CA 1
ATOM 537 C C . LEU A 1 68 ? 5.211 -0.836 15.669 1.00 93.19 68 LEU A C 1
ATOM 539 O O . LEU A 1 68 ? 6.037 -0.550 14.798 1.00 93.19 68 LEU A O 1
ATOM 543 N N . PHE A 1 69 ? 5.459 -0.699 16.962 1.00 86.62 69 PHE A N 1
ATOM 544 C CA . PHE A 1 69 ? 6.740 -0.294 17.522 1.00 86.62 69 PHE A CA 1
ATOM 545 C C . PHE A 1 69 ? 7.193 -1.349 18.542 1.00 86.62 69 PHE A C 1
ATOM 547 O O . PHE A 1 69 ? 6.552 -2.387 18.704 1.00 86.62 69 PHE A O 1
ATOM 554 N N . ASP A 1 70 ? 8.322 -1.124 19.216 1.00 82.75 70 ASP A N 1
ATOM 555 C CA . ASP A 1 70 ? 8.784 -2.058 20.244 1.00 82.75 70 ASP A CA 1
ATOM 556 C C . ASP A 1 70 ? 7.810 -2.081 21.435 1.00 82.75 70 ASP A C 1
ATOM 558 O O . ASP A 1 70 ? 7.686 -1.098 22.167 1.00 82.75 70 ASP A O 1
ATOM 562 N N . ASN A 1 71 ? 7.111 -3.207 21.613 1.00 79.56 71 ASN A N 1
ATOM 563 C CA . ASN A 1 71 ? 6.106 -3.456 22.657 1.00 79.56 71 ASN A CA 1
ATOM 564 C C . ASN A 1 71 ? 4.934 -2.456 22.709 1.00 79.56 71 ASN A C 1
ATOM 566 O O . ASN A 1 71 ? 4.213 -2.398 23.710 1.00 79.56 71 ASN A O 1
ATOM 570 N N . THR A 1 72 ? 4.739 -1.647 21.669 1.00 87.88 72 THR A N 1
ATOM 571 C CA . THR A 1 72 ? 3.628 -0.698 21.567 1.00 87.88 72 THR A CA 1
ATOM 572 C C . THR A 1 72 ? 3.027 -0.738 20.173 1.00 87.88 72 THR A C 1
ATOM 574 O O . THR A 1 72 ? 3.692 -1.070 19.191 1.00 87.88 72 THR A O 1
ATOM 577 N N . PHE A 1 73 ? 1.747 -0.391 20.070 1.00 91.50 73 PHE A N 1
ATOM 578 C CA . PHE A 1 73 ? 1.100 -0.266 18.772 1.00 91.50 73 PHE A CA 1
ATOM 579 C C . PHE A 1 73 ? 0.063 0.843 18.768 1.00 91.50 73 PHE A C 1
ATOM 581 O O . PHE A 1 73 ? -0.577 1.134 19.780 1.00 91.50 73 PHE A O 1
ATOM 588 N N . GLN A 1 74 ? -0.151 1.380 17.576 1.00 93.56 74 GLN A N 1
ATOM 589 C CA . GLN A 1 74 ? -1.232 2.288 17.259 1.00 93.56 74 GLN A CA 1
ATOM 590 C C . GLN A 1 74 ? -2.054 1.682 16.124 1.00 93.56 74 GLN A C 1
ATOM 592 O O . GLN A 1 74 ? -1.534 1.277 15.085 1.00 93.56 74 GLN A O 1
ATOM 597 N N . PHE A 1 75 ? -3.357 1.577 16.345 1.00 94.00 75 PHE A N 1
ATOM 598 C CA . PHE A 1 75 ? -4.300 1.043 15.376 1.00 94.00 75 PHE A CA 1
ATOM 599 C C . PHE A 1 75 ? -5.461 2.018 15.212 1.00 94.00 75 PHE A C 1
ATOM 601 O O . PHE A 1 75 ? -6.124 2.365 16.188 1.00 94.00 75 PHE A O 1
ATOM 608 N N . GLU A 1 76 ? -5.736 2.434 13.979 1.00 94.94 76 GLU A N 1
ATOM 609 C CA . GLU A 1 76 ? -6.769 3.424 13.691 1.00 94.94 76 GLU A CA 1
ATOM 610 C C . GLU A 1 76 ? -7.674 3.007 12.535 1.00 94.94 76 GLU A C 1
ATOM 612 O O . GLU A 1 76 ? -7.205 2.595 11.472 1.00 94.94 76 GLU A O 1
ATOM 617 N N . LEU A 1 77 ? -8.985 3.163 12.730 1.00 94.19 77 LEU A N 1
ATOM 618 C CA . LEU A 1 77 ? -10.015 2.972 11.706 1.00 94.19 77 LEU A CA 1
ATOM 619 C C . LEU A 1 77 ? -10.748 4.282 11.453 1.00 94.19 77 LEU A C 1
ATOM 621 O O . LEU A 1 77 ? -11.466 4.755 12.330 1.00 94.19 77 LEU A O 1
ATOM 625 N N . PHE A 1 78 ? -10.626 4.809 10.237 1.00 94.69 78 PHE A N 1
ATOM 626 C CA . PHE A 1 78 ? -11.229 6.076 9.830 1.00 94.69 78 PHE A CA 1
ATOM 627 C C . PHE A 1 78 ? -12.459 5.861 8.959 1.00 94.69 78 PHE A C 1
ATOM 629 O O . PHE A 1 78 ? -12.415 5.071 8.010 1.00 94.69 78 PHE A O 1
ATOM 636 N N . ASP A 1 79 ? -13.528 6.606 9.220 1.00 92.56 79 ASP A N 1
ATOM 637 C CA . ASP A 1 79 ? -14.665 6.728 8.308 1.00 92.56 79 ASP A CA 1
ATOM 638 C C . ASP A 1 79 ? -14.433 7.790 7.213 1.00 92.56 79 ASP A C 1
ATOM 640 O O . ASP A 1 79 ? -13.369 8.404 7.108 1.00 92.56 79 ASP A O 1
ATOM 644 N N . ALA A 1 80 ? -15.437 8.005 6.360 1.00 90.38 80 ALA A N 1
ATOM 645 C CA . ALA A 1 80 ? -15.374 9.005 5.291 1.00 90.38 80 ALA A CA 1
ATOM 646 C C . ALA A 1 80 ? -15.342 10.465 5.794 1.00 90.38 80 ALA A C 1
ATOM 648 O O . ALA A 1 80 ? -14.965 11.357 5.037 1.00 90.38 80 ALA A O 1
ATOM 649 N N . LYS A 1 81 ? -15.736 10.722 7.047 1.00 89.81 81 LYS A N 1
ATOM 650 C CA . LYS A 1 81 ? -15.663 12.039 7.697 1.00 89.81 81 LYS A CA 1
ATOM 651 C C . LYS A 1 81 ? -14.342 12.238 8.451 1.00 89.81 81 LYS A C 1
ATOM 653 O O . LYS A 1 81 ? -14.146 13.292 9.043 1.00 89.81 81 LYS A O 1
ATOM 658 N N . SER A 1 82 ? -13.425 11.269 8.388 1.00 86.94 82 SER A N 1
ATOM 659 C CA . SER A 1 82 ? -12.181 11.212 9.169 1.00 86.94 82 SER A CA 1
ATOM 660 C C . SER A 1 82 ? -12.384 11.023 10.674 1.00 86.94 82 SER A C 1
ATOM 662 O O . SER A 1 82 ? -11.437 11.211 11.434 1.00 86.94 82 SER A O 1
ATOM 664 N N . ASN A 1 83 ? -13.574 10.609 11.116 1.00 88.12 83 ASN A N 1
ATOM 665 C CA . ASN A 1 83 ? -13.730 10.159 12.493 1.00 88.12 83 ASN A CA 1
ATOM 666 C C . ASN A 1 83 ? -12.963 8.848 12.659 1.00 88.12 83 ASN A C 1
ATOM 668 O O . ASN A 1 83 ? -13.077 7.962 11.806 1.00 88.12 83 ASN A O 1
ATOM 672 N N . ALA A 1 84 ? -12.219 8.717 13.755 1.00 90.00 84 ALA A N 1
ATOM 673 C CA . ALA A 1 84 ? -11.368 7.564 14.006 1.00 90.00 84 ALA A CA 1
ATOM 674 C C . ALA A 1 84 ? -11.751 6.836 15.295 1.00 90.00 84 ALA A C 1
ATOM 676 O O . ALA A 1 84 ? -12.056 7.466 16.308 1.00 90.00 84 ALA A O 1
ATOM 677 N N . ILE A 1 85 ? -11.683 5.504 15.265 1.00 88.69 85 ILE A N 1
ATOM 678 C CA . ILE A 1 85 ? -11.439 4.723 16.482 1.00 88.69 85 ILE A CA 1
ATOM 679 C C . ILE A 1 85 ? -9.944 4.516 16.555 1.00 88.69 85 ILE A C 1
ATOM 681 O O . ILE A 1 85 ? -9.374 3.946 15.624 1.00 88.69 85 ILE A O 1
ATOM 685 N N . GLN A 1 86 ? -9.343 4.938 17.656 1.00 89.94 86 GLN A N 1
ATOM 686 C CA . GLN A 1 86 ? -7.916 4.800 17.893 1.00 89.94 86 GLN A CA 1
ATOM 687 C C . GLN A 1 86 ? -7.704 3.825 19.039 1.00 89.94 86 GLN A C 1
ATOM 689 O O . GLN A 1 86 ? -8.297 3.979 20.103 1.00 89.94 86 GLN A O 1
ATOM 694 N N . HIS A 1 87 ? -6.891 2.807 18.806 1.00 88.19 87 HIS A N 1
ATOM 695 C CA . HIS A 1 87 ? -6.376 1.913 19.824 1.00 88.19 87 HIS A CA 1
ATOM 696 C C . HIS A 1 87 ? -4.897 2.230 19.985 1.00 88.19 87 HIS A C 1
ATOM 698 O O . HIS A 1 87 ? -4.117 1.978 19.070 1.00 88.19 87 HIS A O 1
ATOM 704 N N . ASP A 1 88 ? -4.531 2.760 21.142 1.00 87.19 88 ASP A N 1
ATOM 705 C CA . ASP A 1 88 ? -3.140 2.983 21.521 1.00 87.19 88 ASP A CA 1
ATOM 706 C C . ASP A 1 88 ? -2.788 2.021 22.653 1.00 87.19 88 ASP A C 1
ATOM 708 O O . ASP A 1 88 ? -3.487 1.957 23.670 1.00 87.19 88 ASP A O 1
ATOM 712 N N . PHE A 1 89 ? -1.742 1.229 22.464 1.00 86.38 89 PHE A N 1
ATOM 713 C CA . PHE A 1 89 ? -1.199 0.359 23.491 1.00 86.38 89 PHE A CA 1
ATOM 714 C C . PHE A 1 89 ? 0.218 0.783 23.828 1.00 86.38 89 PHE A C 1
ATOM 716 O O . PHE A 1 89 ? 1.143 0.589 23.050 1.00 86.38 89 PHE A O 1
ATOM 723 N N . ASN A 1 90 ? 0.394 1.270 25.050 1.00 82.94 90 ASN A N 1
ATOM 724 C CA . ASN A 1 90 ? 1.669 1.776 25.555 1.00 82.94 90 ASN A CA 1
ATOM 725 C C . ASN A 1 90 ? 2.554 0.696 26.214 1.00 82.94 90 ASN A C 1
ATOM 727 O O . ASN A 1 90 ? 3.376 1.014 27.074 1.00 82.94 90 ASN A O 1
ATOM 731 N N . GLY A 1 91 ? 2.325 -0.585 25.911 1.00 78.12 91 GLY A N 1
ATOM 732 C CA . GLY A 1 91 ? 3.023 -1.713 26.540 1.00 78.12 91 GLY A CA 1
ATOM 733 C C . GLY A 1 91 ? 2.406 -2.205 27.853 1.00 78.12 91 GLY A C 1
ATOM 734 O O . GLY A 1 91 ? 2.786 -3.259 28.362 1.00 78.12 91 GLY A O 1
ATOM 735 N N . ARG A 1 92 ? 1.441 -1.477 28.434 1.00 78.94 92 ARG A N 1
ATOM 736 C CA . ARG A 1 92 ? 0.780 -1.868 29.699 1.00 78.94 92 ARG A CA 1
ATOM 737 C C . ARG A 1 92 ? -0.735 -1.861 29.615 1.00 78.94 92 ARG A C 1
ATOM 739 O O . ARG A 1 92 ? -1.394 -2.754 30.147 1.00 78.94 92 ARG A O 1
ATOM 746 N N . THR A 1 93 ? -1.293 -0.841 28.982 1.00 83.50 93 THR A N 1
ATOM 747 C CA . THR A 1 93 ? -2.736 -0.624 28.882 1.00 83.50 93 THR A CA 1
ATOM 748 C C . THR A 1 93 ? -3.091 -0.231 27.468 1.00 83.50 93 THR A C 1
ATOM 750 O O . THR A 1 93 ? -2.342 0.511 26.839 1.00 83.50 93 THR A O 1
ATOM 753 N N . CYS A 1 94 ? -4.246 -0.693 26.994 1.00 86.31 94 CYS A N 1
ATOM 754 C CA . CYS A 1 94 ? -4.793 -0.228 25.731 1.00 86.31 94 CYS A CA 1
ATOM 755 C C . CYS A 1 94 ? -5.867 0.822 26.001 1.00 86.31 94 CYS A C 1
ATOM 757 O O . CYS A 1 94 ? -6.796 0.595 26.783 1.00 86.31 94 CYS A O 1
ATOM 759 N N . THR A 1 95 ? -5.740 1.963 25.346 1.00 86.50 95 THR A N 1
ATOM 760 C CA . THR A 1 95 ? -6.727 3.032 25.348 1.00 86.50 95 THR A CA 1
ATOM 761 C C . THR A 1 95 ? -7.460 3.011 24.018 1.00 86.50 95 THR A C 1
ATOM 763 O O . THR A 1 95 ? -6.832 3.023 22.965 1.00 86.50 95 THR A O 1
ATOM 766 N N . VAL A 1 96 ? -8.790 2.962 24.074 1.00 85.12 96 VAL A N 1
ATOM 767 C CA . VAL A 1 96 ? -9.661 3.112 22.909 1.00 85.12 96 VAL A CA 1
ATOM 768 C C . VAL A 1 96 ? -10.281 4.500 22.953 1.00 85.12 96 VAL A C 1
ATOM 770 O O . VAL A 1 96 ? -11.028 4.800 23.888 1.00 85.12 96 VAL A O 1
ATOM 773 N N . GLN A 1 97 ? -9.985 5.331 21.961 1.00 85.19 97 GLN A N 1
ATOM 774 C CA . GLN A 1 97 ? -10.503 6.691 21.848 1.00 85.19 97 GLN A CA 1
ATOM 775 C C . GLN A 1 97 ? -11.426 6.834 20.635 1.00 85.19 97 GLN A C 1
ATOM 777 O O . GLN A 1 97 ? -11.151 6.303 19.558 1.00 85.19 97 GLN A O 1
ATOM 782 N N . PHE A 1 98 ? -12.530 7.556 20.827 1.00 82.94 98 PHE A N 1
ATOM 783 C CA . PHE A 1 98 ? -13.439 8.000 19.773 1.00 82.94 98 PHE A CA 1
ATOM 784 C C . PHE A 1 98 ? -14.080 9.332 20.173 1.00 82.94 98 PHE A C 1
ATOM 786 O O . PHE A 1 98 ? -14.787 9.395 21.182 1.00 82.94 98 PHE A O 1
ATOM 793 N N . ASN A 1 99 ? -13.879 10.382 19.371 1.00 79.75 99 ASN A N 1
ATOM 794 C CA . ASN A 1 99 ? -14.274 11.754 19.714 1.00 79.75 99 ASN A CA 1
ATOM 795 C C . ASN A 1 99 ? -13.773 12.109 21.135 1.00 79.75 99 ASN A C 1
ATOM 797 O O . ASN A 1 99 ? -12.607 11.874 21.451 1.00 79.75 99 ASN A O 1
ATOM 801 N N . ASP A 1 100 ? -14.659 12.591 22.010 1.00 80.00 100 ASP A N 1
ATOM 802 C CA . ASP A 1 100 ? -14.347 12.922 23.409 1.00 80.00 100 ASP A CA 1
ATOM 803 C C . ASP A 1 100 ? -14.422 11.713 24.362 1.00 80.00 100 ASP A C 1
ATOM 805 O O . ASP A 1 100 ? -14.319 11.859 25.581 1.00 80.00 100 ASP A O 1
ATOM 809 N N . ARG A 1 101 ? -14.674 10.504 23.842 1.00 82.94 101 ARG A N 1
ATOM 810 C CA . ARG A 1 101 ? -14.816 9.291 24.655 1.00 82.94 101 ARG A CA 1
ATOM 811 C C . ARG A 1 101 ? -13.501 8.529 24.683 1.00 82.94 101 ARG A C 1
ATOM 813 O O . ARG A 1 101 ? -13.041 8.034 23.658 1.00 82.94 101 ARG A O 1
ATOM 820 N N . GLU A 1 102 ? -12.965 8.350 25.882 1.00 87.31 102 GLU A N 1
ATOM 821 C CA . GLU A 1 102 ? -11.835 7.467 26.157 1.00 87.31 102 GLU A CA 1
ATOM 822 C C . GLU A 1 102 ? -12.317 6.253 26.956 1.00 87.31 102 GLU A C 1
ATOM 824 O O . GLU A 1 102 ? -13.060 6.375 27.934 1.00 87.31 102 GLU A O 1
ATOM 829 N N . LYS A 1 103 ? -11.870 5.061 26.565 1.00 85.19 103 LYS A N 1
ATOM 830 C CA . LYS A 1 103 ? -12.041 3.846 27.354 1.00 85.19 103 LYS A CA 1
ATOM 831 C C . LYS A 1 103 ? -10.712 3.130 27.499 1.00 85.19 103 LYS A C 1
ATOM 833 O O . LYS A 1 103 ? -10.148 2.642 26.526 1.00 85.19 103 LYS A O 1
ATOM 838 N N . ARG A 1 104 ? -10.271 2.961 28.741 1.00 83.94 104 ARG A N 1
ATOM 839 C CA . ARG A 1 104 ? -9.119 2.115 29.058 1.00 83.94 104 ARG A CA 1
ATOM 840 C C . ARG A 1 104 ? -9.540 0.659 29.156 1.00 83.94 104 ARG A C 1
ATOM 842 O O . ARG A 1 104 ? -10.574 0.330 29.743 1.00 83.94 104 ARG A O 1
ATOM 849 N N . CYS A 1 105 ? -8.725 -0.221 28.601 1.00 77.94 105 CYS A N 1
ATOM 850 C CA . CYS A 1 105 ? -8.862 -1.655 28.745 1.00 77.94 105 CYS A CA 1
ATOM 851 C C . CYS A 1 105 ? -7.529 -2.287 29.158 1.00 77.94 105 CYS A C 1
ATOM 853 O O . CYS A 1 105 ? -6.452 -1.966 28.654 1.00 77.94 105 CYS A O 1
ATOM 855 N N . PHE A 1 106 ? -7.627 -3.200 30.120 1.00 73.88 106 PHE A N 1
ATOM 856 C CA . PHE A 1 106 ? -6.510 -3.988 30.615 1.00 73.88 106 PHE A CA 1
ATOM 857 C C . PHE A 1 106 ? -6.562 -5.335 29.908 1.00 73.88 106 PHE A C 1
ATOM 859 O O . PHE A 1 106 ? -7.302 -6.231 30.307 1.00 73.88 106 PHE A O 1
ATOM 866 N N . THR A 1 107 ? -5.837 -5.462 28.803 1.00 76.25 107 THR A N 1
ATOM 867 C CA . THR A 1 107 ? -5.727 -6.729 28.083 1.00 76.25 107 THR A CA 1
ATOM 868 C C . THR A 1 107 ? -4.317 -6.883 27.542 1.00 76.25 107 THR A C 1
ATOM 870 O O . THR A 1 107 ? -3.776 -5.955 26.949 1.00 76.25 107 THR A O 1
ATOM 873 N N . ARG A 1 108 ? -3.726 -8.066 27.746 1.00 71.75 108 ARG A N 1
ATOM 874 C CA . ARG A 1 108 ? -2.427 -8.428 27.157 1.00 71.75 108 ARG A CA 1
ATOM 875 C C . ARG A 1 108 ? -2.520 -8.689 25.650 1.00 71.75 108 ARG A C 1
ATOM 877 O O . ARG A 1 108 ? -1.512 -8.671 24.974 1.00 71.75 108 ARG A O 1
ATOM 884 N N . ASN A 1 109 ? -3.729 -8.894 25.121 1.00 83.19 109 ASN A N 1
ATOM 885 C CA . ASN A 1 109 ? -3.969 -9.252 23.719 1.00 83.19 109 ASN A CA 1
ATOM 886 C C . ASN A 1 109 ? -4.631 -8.105 22.940 1.00 83.19 109 ASN A C 1
ATOM 888 O O . ASN A 1 109 ? -5.492 -8.350 22.092 1.00 83.19 109 ASN A O 1
ATOM 892 N N . ALA A 1 110 ? -4.300 -6.854 23.271 1.00 87.44 110 ALA A N 1
ATOM 893 C CA . ALA A 1 110 ? -4.970 -5.681 22.712 1.00 87.44 110 ALA A CA 1
ATOM 894 C C . ALA A 1 110 ? -4.884 -5.643 21.177 1.00 87.44 110 ALA A C 1
ATOM 896 O O . ALA A 1 110 ? -5.911 -5.461 20.520 1.00 87.44 110 ALA A O 1
ATOM 897 N N . LEU A 1 111 ? -3.703 -5.928 20.614 1.00 90.31 111 LEU A N 1
ATOM 898 C CA . LEU A 1 111 ? -3.496 -5.994 19.167 1.00 90.31 111 LEU A CA 1
ATOM 899 C C . LEU A 1 111 ? -4.384 -7.070 18.538 1.00 90.31 111 LEU A C 1
ATOM 901 O O . LEU A 1 111 ? -5.186 -6.788 17.653 1.00 90.31 111 LEU A O 1
ATOM 905 N N . LYS A 1 112 ? -4.322 -8.302 19.053 1.00 90.94 112 LYS A N 1
ATOM 906 C CA . LYS A 1 112 ? -5.141 -9.422 18.564 1.00 90.94 112 LYS A CA 1
ATOM 907 C C . LYS A 1 112 ? -6.640 -9.110 18.607 1.00 90.94 112 LYS A C 1
ATOM 909 O O . LYS A 1 112 ? -7.374 -9.521 17.712 1.00 90.94 112 LYS A O 1
ATOM 914 N N . MET A 1 113 ? -7.113 -8.389 19.624 1.00 87.19 113 MET A N 1
ATOM 915 C CA . MET A 1 113 ? -8.506 -7.941 19.695 1.00 87.19 113 MET A CA 1
ATOM 916 C C . MET A 1 113 ? -8.843 -6.936 18.589 1.00 87.19 113 MET A C 1
ATOM 918 O O . MET A 1 113 ? -9.848 -7.128 17.908 1.00 87.19 113 MET A O 1
ATOM 922 N N . ALA A 1 114 ? -7.995 -5.926 18.371 1.00 89.62 114 ALA A N 1
ATOM 923 C CA . ALA A 1 114 ? -8.181 -4.951 17.297 1.00 89.62 114 ALA A CA 1
ATOM 924 C C . ALA A 1 114 ? -8.188 -5.630 15.912 1.00 89.62 114 ALA A C 1
ATOM 926 O O . ALA A 1 114 ? -9.122 -5.450 15.133 1.00 89.62 114 ALA A O 1
ATOM 927 N N . LEU A 1 115 ? -7.221 -6.513 15.638 1.00 93.38 115 LEU A N 1
ATOM 928 C CA . LEU A 1 115 ? -7.144 -7.277 14.385 1.00 93.38 115 LEU A CA 1
ATOM 929 C C . LEU A 1 115 ? -8.354 -8.206 14.180 1.00 93.38 115 LEU A C 1
ATOM 931 O O . LEU A 1 115 ? -8.822 -8.394 13.052 1.00 93.38 115 LEU A O 1
ATOM 935 N N . ASN A 1 116 ? -8.905 -8.774 15.256 1.00 90.25 116 ASN A N 1
ATOM 936 C CA . ASN A 1 116 ? -10.128 -9.576 15.193 1.00 90.25 116 ASN A CA 1
ATOM 937 C C . ASN A 1 116 ? -11.364 -8.730 14.869 1.00 90.25 116 ASN A C 1
ATOM 939 O O . ASN A 1 116 ? -12.205 -9.177 14.087 1.00 90.25 116 ASN A O 1
ATOM 943 N N . ASP A 1 117 ? -11.470 -7.520 15.423 1.00 87.44 117 ASP A N 1
ATOM 944 C CA . ASP A 1 117 ? -12.564 -6.605 15.094 1.00 87.44 117 ASP A CA 1
ATOM 945 C C . ASP A 1 117 ? -12.535 -6.259 13.591 1.00 87.44 117 ASP A C 1
ATOM 947 O O . ASP A 1 117 ? -13.575 -6.330 12.935 1.00 87.44 117 ASP A O 1
ATOM 951 N N . VAL A 1 118 ? -11.355 -6.038 12.995 1.00 91.31 118 VAL A N 1
ATOM 952 C CA . VAL A 1 118 ? -11.223 -5.850 11.534 1.00 91.31 118 VAL A CA 1
ATOM 953 C C . VAL A 1 118 ? -11.543 -7.125 10.761 1.00 91.31 118 VAL A C 1
ATOM 955 O O . VAL A 1 118 ? -12.254 -7.057 9.761 1.00 91.31 118 VAL A O 1
ATOM 958 N N . SER A 1 119 ? -11.073 -8.291 11.222 1.00 92.12 119 SER A N 1
ATOM 959 C CA . SER A 1 119 ? -11.350 -9.610 10.612 1.00 92.12 119 SER A CA 1
ATOM 960 C C . SER A 1 119 ? -12.841 -9.857 10.388 1.00 92.12 119 SER A C 1
ATOM 962 O O . SER A 1 119 ? -13.230 -10.513 9.423 1.00 92.12 119 SER A O 1
ATOM 964 N N . VAL A 1 120 ? -13.691 -9.321 11.265 1.00 89.25 120 VAL A N 1
ATOM 965 C CA . VAL A 1 120 ? -15.146 -9.360 11.096 1.00 89.25 120 VAL A CA 1
ATOM 966 C C . VAL A 1 120 ? -15.606 -8.449 9.955 1.00 89.25 120 VAL A C 1
ATOM 968 O O . VAL A 1 120 ? -16.465 -8.858 9.177 1.00 89.25 120 VAL A O 1
ATOM 971 N N . LEU A 1 121 ? -15.028 -7.254 9.819 1.00 91.25 121 LEU A N 1
ATOM 972 C CA . LEU A 1 121 ? -15.365 -6.302 8.755 1.00 91.25 121 LEU A CA 1
ATOM 973 C C . LEU A 1 121 ? -14.970 -6.823 7.371 1.00 91.25 121 LEU A C 1
ATOM 975 O O . LEU A 1 121 ? -15.752 -6.703 6.438 1.00 91.25 121 LEU A O 1
ATOM 979 N N . ILE A 1 122 ? -13.806 -7.463 7.237 1.00 91.44 122 ILE A N 1
ATOM 980 C CA . ILE A 1 122 ? -13.314 -8.037 5.963 1.00 91.44 122 ILE A CA 1
ATOM 981 C C . ILE A 1 122 ? -14.265 -9.077 5.381 1.00 91.44 122 ILE A C 1
ATOM 983 O O . ILE A 1 122 ? -14.399 -9.180 4.164 1.00 91.44 122 ILE A O 1
ATOM 987 N N . LYS A 1 123 ? -14.957 -9.831 6.239 1.00 89.69 123 LYS A N 1
ATOM 988 C CA . LYS A 1 123 ? -15.941 -10.832 5.808 1.00 89.69 123 LYS A CA 1
ATOM 989 C C . LYS A 1 123 ? -17.190 -10.206 5.192 1.00 89.69 123 LYS A C 1
ATOM 991 O O . LYS A 1 123 ? -17.943 -10.905 4.518 1.00 89.69 123 LYS A O 1
ATOM 996 N N . ASN A 1 124 ? -17.435 -8.918 5.422 1.00 91.25 124 ASN A N 1
ATOM 997 C CA . ASN A 1 124 ? -18.558 -8.224 4.822 1.00 91.25 124 ASN A CA 1
ATOM 998 C C . ASN A 1 124 ? -18.248 -7.924 3.342 1.00 91.25 124 ASN A C 1
ATOM 1000 O O . ASN A 1 124 ? -17.304 -7.190 3.045 1.00 91.25 124 ASN A O 1
ATOM 1004 N N . PRO A 1 125 ? -19.050 -8.424 2.384 1.00 90.44 125 PRO A N 1
ATOM 1005 C CA . PRO A 1 125 ? -18.769 -8.259 0.960 1.00 90.44 125 PRO A CA 1
ATOM 1006 C C . PRO A 1 125 ? -18.810 -6.798 0.488 1.00 90.44 125 PRO A C 1
ATOM 1008 O O . PRO A 1 125 ? -18.209 -6.494 -0.548 1.00 90.44 125 PRO A O 1
ATOM 1011 N N . LYS A 1 126 ? -19.495 -5.912 1.226 1.00 92.44 126 LYS A N 1
ATOM 1012 C CA . LYS A 1 126 ? -19.607 -4.470 0.951 1.00 92.44 126 LYS A CA 1
ATOM 1013 C C . LYS A 1 126 ? -18.425 -3.678 1.522 1.00 92.44 126 LYS A C 1
ATOM 1015 O O . LYS A 1 126 ? -18.258 -2.518 1.159 1.00 92.44 126 LYS A O 1
ATOM 1020 N N . PHE A 1 127 ? -17.600 -4.285 2.378 1.00 94.06 127 PHE A N 1
ATOM 1021 C CA . PHE A 1 127 ? -16.462 -3.608 2.982 1.00 94.06 127 PHE A CA 1
ATOM 1022 C C . PHE A 1 127 ? -15.301 -3.467 1.994 1.00 94.06 127 PHE A C 1
ATOM 1024 O O . PHE A 1 127 ? -14.776 -4.448 1.462 1.00 94.06 127 PHE A O 1
ATOM 1031 N N . GLN A 1 128 ? -14.892 -2.222 1.762 1.00 94.94 128 GLN A N 1
ATOM 1032 C CA . GLN A 1 128 ? -13.735 -1.870 0.951 1.00 94.94 128 GLN A CA 1
ATOM 1033 C C . GLN A 1 128 ? -13.024 -0.672 1.574 1.00 94.94 128 GLN A C 1
ATOM 1035 O O . GLN A 1 128 ? -13.639 0.369 1.807 1.00 94.94 128 GLN A O 1
ATOM 1040 N N . LEU A 1 129 ? -11.714 -0.800 1.772 1.00 97.00 129 LEU A N 1
ATOM 1041 C CA . LEU A 1 129 ? -10.873 0.315 2.187 1.00 97.00 129 LEU A CA 1
ATOM 1042 C C . LEU A 1 129 ? -10.343 1.058 0.964 1.00 97.00 129 LEU A C 1
ATOM 1044 O O . LEU A 1 129 ? -9.924 0.478 -0.040 1.00 97.00 129 LEU A O 1
ATOM 1048 N N . GLU A 1 130 ? -10.293 2.374 1.069 1.00 97.75 130 GLU A N 1
ATOM 1049 C CA . GLU A 1 130 ? -9.585 3.213 0.111 1.00 97.75 130 GLU A CA 1
ATOM 1050 C C . GLU A 1 130 ? -8.081 3.157 0.367 1.00 97.75 130 GLU A C 1
ATOM 1052 O O . GLU A 1 130 ? -7.293 3.140 -0.582 1.00 97.75 130 GLU A O 1
ATOM 1057 N N . ARG A 1 131 ? -7.680 3.093 1.643 1.00 98.12 131 ARG A N 1
ATOM 1058 C CA . ARG A 1 131 ? -6.279 3.135 2.055 1.00 98.12 131 ARG A CA 1
ATOM 1059 C C . ARG A 1 131 ? -5.982 2.197 3.221 1.00 98.12 131 ARG A C 1
ATOM 1061 O O . ARG A 1 131 ? -6.691 2.190 4.221 1.00 98.12 131 ARG A O 1
ATOM 1068 N N . PHE A 1 132 ? -4.874 1.480 3.116 1.00 98.19 132 PHE A N 1
ATOM 1069 C CA . PHE A 1 132 ? -4.264 0.736 4.210 1.00 98.19 132 PHE A CA 1
ATOM 1070 C C . PHE A 1 132 ? -2.819 1.197 4.399 1.00 98.19 132 PHE A C 1
ATOM 1072 O O . PHE A 1 132 ? -2.076 1.328 3.421 1.00 98.19 132 PHE A O 1
ATOM 1079 N N . ILE A 1 133 ? -2.433 1.469 5.641 1.00 97.75 133 ILE A N 1
ATOM 1080 C CA . ILE A 1 133 ? -1.064 1.817 6.018 1.00 97.75 133 ILE A CA 1
ATOM 1081 C C . ILE A 1 133 ? -0.616 0.826 7.081 1.00 97.75 133 ILE A C 1
ATOM 1083 O O . ILE A 1 133 ? -1.296 0.654 8.088 1.00 97.75 133 ILE A O 1
ATOM 1087 N N . PHE A 1 134 ? 0.524 0.192 6.839 1.00 96.44 134 PHE A N 1
ATOM 1088 C CA . PHE A 1 134 ? 1.186 -0.671 7.804 1.00 96.44 134 PHE A CA 1
ATOM 1089 C C . PHE A 1 134 ? 2.611 -0.186 8.010 1.00 96.44 134 PHE A C 1
ATOM 1091 O O . PHE A 1 134 ? 3.337 -0.022 7.023 1.00 96.44 134 PHE A O 1
ATOM 1098 N N . SER A 1 135 ? 3.009 0.008 9.262 1.00 94.94 135 SER A N 1
ATOM 1099 C CA . SER A 1 135 ? 4.373 0.382 9.618 1.00 94.94 135 SER A CA 1
ATOM 1100 C C . SER A 1 135 ? 4.922 -0.532 10.699 1.00 94.94 135 SER A C 1
ATOM 1102 O O . SER A 1 135 ? 4.236 -0.830 11.669 1.00 94.94 135 SER A O 1
ATOM 1104 N N . THR A 1 136 ? 6.179 -0.934 10.549 1.00 92.19 136 THR A N 1
ATOM 1105 C CA . THR A 1 136 ? 6.964 -1.515 11.637 1.00 92.19 136 THR A CA 1
ATOM 1106 C C . THR A 1 136 ? 8.435 -1.149 11.477 1.00 92.19 136 THR A C 1
ATOM 1108 O O . THR A 1 136 ? 8.953 -1.116 10.358 1.00 92.19 136 THR A O 1
ATOM 1111 N N . ILE A 1 137 ? 9.090 -0.848 12.599 1.00 83.75 137 ILE A N 1
ATOM 1112 C CA . ILE A 1 137 ? 10.528 -0.549 12.671 1.00 83.75 137 ILE A CA 1
ATOM 1113 C C . ILE A 1 137 ? 11.327 -1.785 13.111 1.00 83.75 137 ILE A C 1
ATOM 1115 O O . ILE A 1 137 ? 12.448 -1.978 12.651 1.00 83.75 137 ILE A O 1
ATOM 1119 N N . TYR A 1 138 ? 10.755 -2.618 13.983 1.00 80.69 138 TYR A N 1
ATOM 1120 C CA . TYR A 1 138 ? 11.409 -3.792 14.563 1.00 80.69 138 TYR A CA 1
ATOM 1121 C C . TYR A 1 138 ? 10.738 -5.053 14.028 1.00 80.69 138 TYR A C 1
ATOM 1123 O O . TYR A 1 138 ? 9.536 -5.210 14.198 1.00 80.69 138 TYR A O 1
ATOM 1131 N N . GLU A 1 139 ? 11.482 -5.941 13.372 1.00 74.62 139 GLU A N 1
ATOM 1132 C CA . GLU A 1 139 ? 10.906 -7.130 12.719 1.00 74.62 139 GLU A CA 1
ATOM 1133 C C . GLU A 1 139 ? 10.652 -8.296 13.687 1.00 74.62 139 GLU A C 1
ATOM 1135 O O . GLU A 1 139 ? 9.727 -9.076 13.469 1.00 74.62 139 GLU A O 1
ATOM 1140 N N . ASP A 1 140 ? 11.409 -8.368 14.783 1.00 81.12 140 ASP A N 1
ATOM 1141 C CA . ASP A 1 140 ? 11.444 -9.519 15.693 1.00 81.12 140 ASP A CA 1
ATOM 1142 C C . ASP A 1 140 ? 10.665 -9.275 17.001 1.00 81.12 140 ASP A C 1
ATOM 1144 O O . ASP A 1 140 ? 11.142 -9.583 18.094 1.00 81.12 140 ASP A O 1
ATOM 1148 N N . THR A 1 141 ? 9.468 -8.684 16.913 1.00 87.12 141 THR A N 1
ATOM 1149 C CA . THR A 1 141 ? 8.590 -8.467 18.080 1.00 87.12 141 THR A CA 1
ATOM 1150 C C . THR A 1 141 ? 7.366 -9.385 18.054 1.00 87.12 141 THR A C 1
ATOM 1152 O O . THR A 1 141 ? 6.872 -9.761 16.988 1.00 87.12 141 THR A O 1
ATOM 1155 N N . GLU A 1 142 ? 6.827 -9.715 19.235 1.00 87.50 142 GLU A N 1
ATOM 1156 C CA . GLU A 1 142 ? 5.598 -10.520 19.378 1.00 87.50 142 GLU A CA 1
ATOM 1157 C C . GLU A 1 142 ? 4.402 -9.883 18.642 1.00 87.50 142 GLU A C 1
ATOM 1159 O O . GLU A 1 142 ? 3.570 -10.576 18.045 1.00 87.50 142 GLU A O 1
ATOM 1164 N N . ASP A 1 143 ? 4.334 -8.549 18.627 1.00 88.75 143 ASP A N 1
ATOM 1165 C CA . ASP A 1 143 ? 3.298 -7.795 17.921 1.00 88.75 143 ASP A CA 1
ATOM 1166 C C . ASP A 1 143 ? 3.425 -7.927 16.395 1.00 88.75 143 ASP A C 1
ATOM 1168 O O . ASP A 1 143 ? 2.420 -8.121 15.700 1.00 88.75 143 ASP A O 1
ATOM 1172 N N . VAL A 1 144 ? 4.651 -7.892 15.856 1.00 90.31 144 VAL A N 1
ATOM 1173 C CA . VAL A 1 144 ? 4.886 -8.139 14.425 1.00 90.31 144 VAL A CA 1
ATOM 1174 C C . VAL A 1 144 ? 4.547 -9.574 14.063 1.00 90.31 144 VAL A C 1
ATOM 1176 O O . VAL A 1 144 ? 3.829 -9.788 13.085 1.00 90.31 144 VAL A O 1
ATOM 1179 N N . GLU A 1 145 ? 4.967 -10.558 14.858 1.00 91.06 145 GLU A N 1
ATOM 1180 C CA . GLU A 1 145 ? 4.596 -11.956 14.626 1.00 91.06 145 GLU A CA 1
ATOM 1181 C C . GLU A 1 145 ? 3.067 -12.132 14.623 1.00 91.06 145 GLU A C 1
ATOM 1183 O O . GLU A 1 145 ? 2.497 -12.770 13.728 1.00 91.06 145 GLU A O 1
ATOM 1188 N N . THR A 1 146 ? 2.377 -11.493 15.570 1.00 92.25 146 THR A N 1
ATOM 1189 C CA . THR A 1 146 ? 0.912 -11.481 15.651 1.00 92.25 146 THR A CA 1
ATOM 1190 C C . THR A 1 146 ? 0.278 -10.906 14.381 1.00 92.25 146 THR A C 1
ATOM 1192 O O . THR A 1 146 ? -0.629 -11.524 13.811 1.00 92.25 146 THR A O 1
ATOM 1195 N N . ALA A 1 147 ? 0.768 -9.765 13.888 1.00 93.56 147 ALA A N 1
ATOM 1196 C CA . ALA A 1 147 ? 0.288 -9.168 12.643 1.00 93.56 147 ALA A CA 1
ATOM 1197 C C . ALA A 1 147 ? 0.595 -10.046 11.415 1.00 93.56 147 ALA A C 1
ATOM 1199 O O . ALA A 1 147 ? -0.261 -10.220 10.546 1.00 93.56 147 ALA A O 1
ATOM 1200 N N . MET A 1 148 ? 1.770 -10.675 11.354 1.00 93.00 148 MET A N 1
ATOM 1201 C CA . MET A 1 148 ? 2.160 -11.564 10.254 1.00 93.00 148 MET A CA 1
ATOM 1202 C C . MET A 1 148 ? 1.344 -12.859 10.210 1.00 93.00 148 MET A C 1
ATOM 1204 O O . MET A 1 148 ? 1.041 -13.380 9.126 1.00 93.00 148 MET A O 1
ATOM 1208 N N . ASN A 1 149 ? 0.955 -13.383 11.370 1.00 94.62 149 ASN A N 1
ATOM 1209 C CA . ASN A 1 149 ? 0.023 -14.501 11.473 1.00 94.62 149 ASN A CA 1
ATOM 1210 C C . ASN A 1 149 ? -1.389 -14.094 11.044 1.00 94.62 149 ASN A C 1
ATOM 1212 O O . ASN A 1 149 ? -2.075 -14.862 10.367 1.00 94.62 149 ASN A O 1
ATOM 1216 N N . TRP A 1 150 ? -1.798 -12.865 11.346 1.00 94.44 150 TRP A N 1
ATOM 1217 C CA . TRP A 1 150 ? -3.065 -12.328 10.872 1.00 94.44 150 TRP A CA 1
ATOM 1218 C C . TRP A 1 150 ? -3.102 -12.153 9.347 1.00 94.44 150 TRP A C 1
ATOM 1220 O O . TRP A 1 150 ? -4.017 -12.689 8.718 1.00 94.44 150 TRP A O 1
ATOM 1230 N N . PHE A 1 151 ? -2.088 -11.539 8.725 1.00 95.06 151 PHE A N 1
ATOM 1231 C CA . PHE A 1 151 ? -1.980 -11.466 7.257 1.00 95.06 151 PHE A CA 1
ATOM 1232 C C . PHE A 1 151 ? -2.021 -12.853 6.610 1.00 95.06 151 PHE A C 1
ATOM 1234 O O . PHE A 1 151 ? -2.779 -13.085 5.669 1.00 95.06 151 PHE A O 1
ATOM 1241 N N . LYS A 1 152 ? -1.277 -13.815 7.167 1.00 94.19 152 LYS A N 1
ATOM 1242 C CA . LYS A 1 152 ? -1.311 -15.205 6.698 1.00 94.19 152 LYS A CA 1
ATOM 1243 C C . LYS A 1 152 ? -2.723 -15.791 6.758 1.00 94.19 152 LYS A C 1
ATOM 1245 O O . LYS A 1 152 ? -3.175 -16.362 5.775 1.00 94.19 152 LYS A O 1
ATOM 1250 N N . SER A 1 153 ? -3.440 -15.604 7.869 1.00 94.19 153 SER A N 1
ATOM 1251 C CA . SER A 1 153 ? -4.806 -16.124 8.019 1.00 94.19 153 SER A CA 1
ATOM 1252 C C . SER A 1 153 ? -5.776 -15.563 6.973 1.00 94.19 153 SER A C 1
ATOM 1254 O O . SER A 1 153 ? -6.665 -16.273 6.505 1.00 94.19 153 SER A O 1
ATOM 1256 N N . ILE A 1 154 ? -5.584 -14.305 6.568 1.00 92.75 154 ILE A N 1
ATOM 1257 C CA . ILE A 1 154 ? -6.371 -13.665 5.512 1.00 92.75 154 ILE A CA 1
ATOM 1258 C C . ILE A 1 154 ? -6.074 -14.332 4.172 1.00 92.75 154 ILE A C 1
ATOM 1260 O O . ILE A 1 154 ? -7.011 -14.779 3.507 1.00 92.75 154 ILE A O 1
ATOM 1264 N N . SER A 1 155 ? -4.791 -14.438 3.813 1.00 92.19 155 SER A N 1
ATOM 1265 C CA . SER A 1 155 ? -4.345 -15.058 2.562 1.00 92.19 155 SER A CA 1
ATOM 1266 C C . SER A 1 155 ? -4.824 -16.509 2.447 1.00 92.19 155 SER A C 1
ATOM 1268 O O . SER A 1 155 ? -5.400 -16.884 1.428 1.00 92.19 155 SER A O 1
ATOM 1270 N N . ASP A 1 156 ? -4.676 -17.295 3.517 1.00 92.62 156 ASP A N 1
ATOM 1271 C CA . ASP A 1 156 ? -5.060 -18.711 3.563 1.00 92.62 156 ASP A CA 1
ATOM 1272 C C . ASP A 1 156 ? -6.590 -18.901 3.486 1.00 92.62 156 ASP A C 1
ATOM 1274 O O . ASP A 1 156 ? -7.071 -19.910 2.976 1.00 92.62 156 ASP A O 1
ATOM 1278 N N . SER A 1 157 ? -7.379 -17.929 3.963 1.00 91.00 157 SER A N 1
ATOM 1279 C CA . SER A 1 157 ? -8.848 -18.006 3.929 1.00 91.00 157 SER A CA 1
ATOM 1280 C C . SER A 1 157 ? -9.470 -17.718 2.558 1.00 91.00 157 SER A C 1
ATOM 1282 O O . SER A 1 157 ? -10.668 -17.939 2.381 1.00 91.00 157 SER A O 1
ATOM 1284 N N . GLY A 1 158 ? -8.710 -17.139 1.623 1.00 86.50 158 GLY A N 1
ATOM 1285 C CA . GLY A 1 158 ? -9.217 -16.652 0.335 1.00 86.50 158 GLY A CA 1
ATOM 1286 C C . GLY A 1 158 ? -10.092 -15.390 0.411 1.00 86.50 158 GLY A C 1
ATOM 1287 O O . GLY A 1 158 ? -10.414 -14.815 -0.628 1.00 86.50 158 GLY A O 1
ATOM 1288 N N . ASN A 1 159 ? -10.441 -14.900 1.610 1.00 88.12 159 ASN A N 1
ATOM 1289 C CA . ASN A 1 159 ? -11.162 -13.635 1.805 1.00 88.12 159 ASN A CA 1
ATOM 1290 C C . ASN A 1 159 ? -10.197 -12.446 1.716 1.00 88.12 159 ASN A C 1
ATOM 1292 O O . ASN A 1 159 ? -10.000 -11.702 2.681 1.00 88.12 159 ASN A O 1
ATOM 1296 N N . LEU A 1 160 ? -9.561 -12.305 0.552 1.00 94.25 160 LEU A N 1
ATOM 1297 C CA . LEU A 1 160 ? -8.584 -11.256 0.298 1.00 94.25 160 LEU A CA 1
ATOM 1298 C C . LEU A 1 160 ? -9.213 -9.875 0.470 1.00 94.25 160 LEU A C 1
ATOM 1300 O O . LEU A 1 160 ? -10.362 -9.619 0.100 1.00 94.25 160 LEU A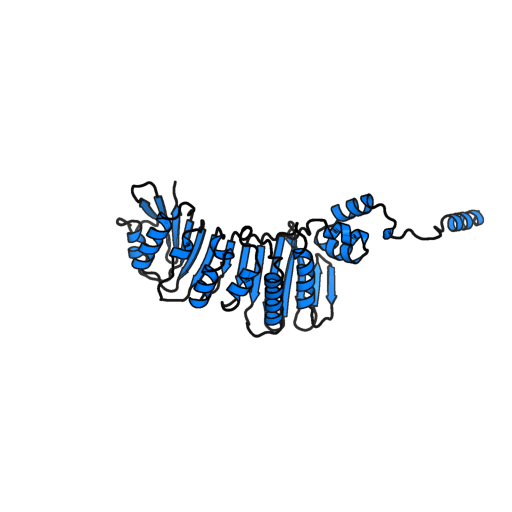 O 1
ATOM 1304 N N . TRP A 1 161 ? -8.432 -8.950 1.010 1.00 95.25 161 TRP A N 1
ATOM 1305 C CA . TRP A 1 161 ? -8.934 -7.626 1.325 1.00 95.25 161 TRP A CA 1
ATOM 1306 C C . TRP A 1 161 ? -9.155 -6.779 0.086 1.00 95.25 161 TRP A C 1
ATOM 1308 O O . TRP A 1 161 ? -8.277 -6.630 -0.766 1.00 95.25 161 TRP A O 1
ATOM 1318 N N . LYS A 1 162 ? -10.299 -6.104 0.043 1.00 96.50 162 LYS A N 1
ATOM 1319 C CA . LYS A 1 162 ? -10.597 -5.098 -0.973 1.00 96.50 162 LYS A CA 1
ATOM 1320 C C . LYS A 1 162 ? -10.006 -3.759 -0.529 1.00 96.50 162 LYS A C 1
ATOM 1322 O O . LYS A 1 162 ? -10.637 -3.027 0.229 1.00 96.50 162 LYS A O 1
ATOM 1327 N N . VAL A 1 163 ? -8.792 -3.446 -0.987 1.00 98.00 163 VAL A N 1
ATOM 1328 C CA . VAL A 1 163 ? -8.095 -2.187 -0.664 1.00 98.00 163 VAL A CA 1
ATOM 1329 C C . VAL A 1 163 ? -7.634 -1.477 -1.927 1.00 98.00 163 VAL A C 1
ATOM 1331 O O . VAL A 1 163 ? -6.999 -2.088 -2.776 1.00 98.00 163 VAL A O 1
ATOM 1334 N N . GLY A 1 164 ? -7.927 -0.180 -2.046 1.00 98.31 164 GLY A N 1
ATOM 1335 C CA . GLY A 1 164 ? -7.533 0.628 -3.205 1.00 98.31 164 GLY A CA 1
ATOM 1336 C C . GLY A 1 164 ? -6.049 1.017 -3.229 1.00 98.31 164 GLY A C 1
ATOM 1337 O O . GLY A 1 164 ? -5.408 0.946 -4.282 1.00 98.31 164 GLY A O 1
ATOM 1338 N N . LYS A 1 165 ? -5.497 1.438 -2.087 1.00 98.69 165 LYS A N 1
ATOM 1339 C CA . LYS A 1 165 ? -4.105 1.886 -1.938 1.00 98.69 165 LYS A CA 1
ATOM 1340 C C . LYS A 1 165 ? -3.459 1.302 -0.689 1.00 98.69 165 LYS A C 1
ATOM 1342 O O . LYS A 1 165 ? -4.037 1.369 0.390 1.00 98.69 165 LYS A O 1
ATOM 1347 N N . ILE A 1 166 ? -2.224 0.840 -0.826 1.00 98.31 166 ILE A N 1
ATOM 1348 C CA . ILE A 1 166 ? -1.422 0.313 0.277 1.00 98.31 166 ILE A CA 1
ATOM 1349 C C . ILE A 1 166 ? -0.135 1.126 0.428 1.00 98.31 166 ILE A C 1
ATOM 1351 O O . ILE A 1 166 ? 0.508 1.478 -0.565 1.00 98.31 166 ILE A O 1
ATOM 1355 N N . ILE A 1 167 ? 0.250 1.397 1.676 1.00 98.12 167 ILE A N 1
ATOM 1356 C CA . ILE A 1 167 ? 1.565 1.926 2.045 1.00 98.12 167 ILE A CA 1
ATOM 1357 C C . ILE A 1 167 ? 2.194 0.974 3.065 1.00 98.12 167 ILE A C 1
ATOM 1359 O O . ILE A 1 167 ? 1.660 0.827 4.161 1.00 98.12 167 ILE A O 1
ATOM 1363 N N . LEU A 1 168 ? 3.312 0.340 2.709 1.00 96.81 168 LEU A N 1
ATOM 1364 C CA . LEU A 1 168 ? 4.044 -0.581 3.582 1.00 96.81 168 LEU A CA 1
ATOM 1365 C C . LEU A 1 168 ? 5.361 0.054 4.006 1.00 96.81 168 LEU A C 1
ATOM 1367 O O . LEU A 1 168 ? 6.297 0.160 3.216 1.00 96.81 168 LEU A O 1
ATOM 1371 N N . ARG A 1 169 ? 5.417 0.492 5.257 1.00 94.50 169 ARG A N 1
ATOM 1372 C CA . ARG A 1 169 ? 6.590 1.051 5.919 1.00 94.50 169 ARG A CA 1
ATOM 1373 C C . ARG A 1 169 ? 7.264 -0.049 6.749 1.00 94.50 169 ARG A C 1
ATOM 1375 O O . ARG A 1 169 ? 7.224 -0.013 7.970 1.00 94.50 169 ARG A O 1
ATOM 1382 N N . THR A 1 170 ? 7.880 -1.016 6.077 1.00 89.56 170 THR A N 1
ATOM 1383 C CA . THR A 1 170 ? 8.662 -2.102 6.695 1.00 89.56 170 THR A CA 1
ATOM 1384 C C . THR A 1 170 ? 9.861 -2.464 5.811 1.00 89.56 170 THR A C 1
ATOM 1386 O O . THR A 1 170 ? 9.819 -2.203 4.604 1.00 89.56 170 THR A O 1
ATOM 1389 N N . SER A 1 171 ? 10.922 -3.026 6.391 1.00 74.00 171 SER A N 1
ATOM 1390 C CA . SER A 1 171 ? 12.089 -3.554 5.677 1.00 74.00 171 SER A CA 1
ATOM 1391 C C . SER A 1 171 ? 11.803 -4.961 5.130 1.00 74.00 171 SER A C 1
ATOM 1393 O O . SER A 1 171 ? 12.059 -5.990 5.730 1.00 74.00 171 SER A O 1
ATOM 1395 N N . ASP A 1 172 ? 11.265 -4.980 3.916 1.00 70.25 172 ASP A N 1
ATOM 1396 C CA . ASP A 1 172 ? 11.393 -6.041 2.913 1.00 70.25 172 ASP A CA 1
ATOM 1397 C C . ASP A 1 172 ? 10.831 -7.440 3.174 1.00 70.25 172 ASP A C 1
ATOM 1399 O O . ASP A 1 172 ? 9.936 -7.853 2.432 1.00 70.25 172 ASP A O 1
ATOM 1403 N N . CYS A 1 173 ? 11.352 -8.207 4.137 1.00 67.69 173 CYS A N 1
ATOM 1404 C CA . CYS A 1 173 ? 11.226 -9.673 4.114 1.00 67.69 173 CYS A CA 1
ATOM 1405 C C . CYS A 1 173 ? 9.765 -10.158 4.171 1.00 67.69 173 CYS A C 1
ATOM 1407 O O . CYS A 1 173 ? 9.412 -11.203 3.626 1.00 67.69 173 CYS A O 1
ATOM 1409 N N . ASN A 1 174 ? 8.882 -9.348 4.750 1.00 87.19 174 ASN A N 1
ATOM 1410 C CA . ASN A 1 174 ? 7.468 -9.656 4.907 1.00 87.19 174 ASN A CA 1
ATOM 1411 C C . ASN A 1 174 ? 6.561 -9.020 3.843 1.00 87.19 174 ASN A C 1
ATOM 1413 O O . ASN A 1 174 ? 5.371 -9.337 3.789 1.00 87.19 174 ASN A O 1
ATOM 1417 N N . ILE A 1 175 ? 7.080 -8.150 2.973 1.00 94.00 175 ILE A N 1
ATOM 1418 C CA . ILE A 1 175 ? 6.262 -7.385 2.022 1.00 94.00 175 ILE A CA 1
ATOM 1419 C C . ILE A 1 175 ? 5.492 -8.280 1.041 1.00 94.00 175 ILE A C 1
ATOM 1421 O O . ILE A 1 175 ? 4.283 -8.071 0.910 1.00 94.00 175 ILE A O 1
ATOM 1425 N N . PRO A 1 176 ? 6.104 -9.280 0.371 1.00 94.75 176 PRO A N 1
ATOM 1426 C CA . PRO A 1 176 ? 5.365 -10.159 -0.535 1.00 94.75 176 PRO A CA 1
ATOM 1427 C C . PRO A 1 176 ? 4.240 -10.911 0.185 1.00 94.75 176 PRO A C 1
ATOM 1429 O O . PRO A 1 176 ? 3.124 -11.022 -0.327 1.00 94.75 176 PRO A O 1
ATOM 1432 N N . ARG A 1 177 ? 4.510 -11.361 1.418 1.00 93.31 177 ARG A N 1
ATOM 1433 C CA . ARG A 1 177 ? 3.534 -12.044 2.273 1.00 93.31 177 ARG A CA 1
ATOM 1434 C C . ARG A 1 177 ? 2.375 -11.124 2.646 1.00 93.31 177 ARG A C 1
ATOM 1436 O O . ARG A 1 177 ? 1.230 -11.546 2.519 1.00 93.31 177 ARG A O 1
ATOM 1443 N N . ILE A 1 178 ? 2.645 -9.877 3.030 1.00 95.62 178 ILE A N 1
ATOM 1444 C CA . ILE A 1 178 ? 1.607 -8.877 3.315 1.00 95.62 178 ILE A CA 1
ATOM 1445 C C . ILE A 1 178 ? 0.789 -8.588 2.049 1.00 95.62 178 ILE A C 1
ATOM 1447 O O . ILE A 1 178 ? -0.435 -8.673 2.076 1.00 95.62 178 ILE A O 1
ATOM 1451 N N . LEU A 1 179 ? 1.442 -8.305 0.914 1.00 96.44 179 LEU A N 1
ATOM 1452 C CA . LEU A 1 179 ? 0.761 -8.005 -0.352 1.00 96.44 179 LEU A CA 1
ATOM 1453 C C . LEU A 1 179 ? -0.156 -9.146 -0.816 1.00 96.44 179 LEU A C 1
ATOM 1455 O O . LEU A 1 179 ? -1.215 -8.873 -1.380 1.00 96.44 179 LEU A O 1
ATOM 1459 N N . SER A 1 180 ? 0.197 -10.404 -0.537 1.00 96.12 180 SER A N 1
ATOM 1460 C CA . SER A 1 180 ? -0.631 -11.565 -0.887 1.00 96.12 180 SER A CA 1
ATOM 1461 C C . SER A 1 180 ? -2.030 -11.555 -0.250 1.00 96.12 180 SER A C 1
ATOM 1463 O O . SER A 1 180 ? -2.942 -12.178 -0.788 1.00 96.12 180 SER A O 1
ATOM 1465 N N . SER A 1 181 ? -2.228 -10.821 0.852 1.00 96.19 181 SER A N 1
ATOM 1466 C CA . SER A 1 181 ? -3.503 -10.744 1.579 1.00 96.19 181 SER A CA 1
ATOM 1467 C C . SER A 1 181 ? -4.550 -9.837 0.919 1.00 96.19 181 SER A C 1
ATOM 1469 O O . SER A 1 181 ? -5.676 -9.736 1.409 1.00 96.19 181 SER A O 1
ATOM 1471 N N . PHE A 1 182 ? -4.211 -9.165 -0.186 1.00 97.31 182 PHE A N 1
ATOM 1472 C CA . PHE A 1 182 ? -5.065 -8.164 -0.832 1.00 97.31 182 PHE A CA 1
ATOM 1473 C C . PHE A 1 182 ? -5.571 -8.623 -2.199 1.00 97.31 182 PHE A C 1
ATOM 1475 O O . PHE A 1 182 ? -4.857 -9.283 -2.950 1.00 97.31 182 PHE A O 1
ATOM 1482 N N . GLN A 1 183 ? -6.797 -8.227 -2.547 1.00 96.81 183 GLN A N 1
ATOM 1483 C CA . GLN A 1 183 ? -7.445 -8.561 -3.812 1.00 96.81 183 GLN A CA 1
ATOM 1484 C C . GLN A 1 183 ? -6.762 -7.822 -4.984 1.00 96.81 183 GLN A C 1
ATOM 1486 O O . GLN A 1 183 ? -6.886 -6.594 -5.071 1.00 96.81 183 GLN A O 1
ATOM 1491 N N . PRO A 1 184 ? -6.127 -8.531 -5.942 1.00 97.44 184 PRO A N 1
ATOM 1492 C CA . PRO A 1 184 ? -5.363 -7.910 -7.030 1.00 97.44 184 PRO A CA 1
ATOM 1493 C C . PRO A 1 184 ? -6.154 -6.897 -7.869 1.00 97.44 184 PRO A C 1
ATOM 1495 O O . PRO A 1 184 ? -5.700 -5.781 -8.092 1.00 97.44 184 PRO A O 1
ATOM 1498 N N . ALA A 1 185 ? -7.382 -7.244 -8.266 1.00 95.50 185 ALA A N 1
ATOM 1499 C CA . ALA A 1 185 ? -8.213 -6.406 -9.137 1.00 95.50 185 ALA A CA 1
ATOM 1500 C C . ALA A 1 185 ? -8.697 -5.092 -8.488 1.00 95.50 185 ALA A C 1
ATOM 1502 O O . ALA A 1 185 ? -9.156 -4.185 -9.185 1.00 95.50 185 ALA A O 1
ATOM 1503 N N . VAL A 1 186 ? -8.625 -4.989 -7.157 1.00 97.19 186 VAL A N 1
ATOM 1504 C CA . VAL A 1 186 ? -9.039 -3.792 -6.407 1.00 97.19 186 VAL A CA 1
ATOM 1505 C C . VAL A 1 186 ? -7.839 -2.899 -6.094 1.00 97.19 186 VAL A C 1
ATOM 1507 O O . VAL A 1 186 ? -7.988 -1.674 -6.064 1.00 97.19 186 VAL A O 1
ATOM 1510 N N . LEU A 1 187 ? -6.659 -3.493 -5.906 1.00 98.25 187 LEU A N 1
ATOM 1511 C CA . LEU A 1 187 ? -5.439 -2.791 -5.533 1.00 98.25 187 LEU A CA 1
ATOM 1512 C C . LEU A 1 187 ? -4.876 -1.973 -6.700 1.00 98.25 187 LEU A C 1
ATOM 1514 O O . LEU A 1 187 ? -4.304 -2.495 -7.649 1.00 98.25 187 LEU A O 1
ATOM 1518 N N . ARG A 1 188 ? -5.012 -0.647 -6.620 1.00 98.06 188 ARG A N 1
ATOM 1519 C CA . ARG A 1 188 ? -4.588 0.286 -7.679 1.00 98.06 188 ARG A CA 1
ATOM 1520 C C . ARG A 1 188 ? -3.222 0.905 -7.420 1.00 98.06 188 ARG A C 1
ATOM 1522 O O . ARG A 1 188 ? -2.583 1.364 -8.369 1.00 98.06 188 ARG A O 1
ATOM 1529 N N . SER A 1 189 ? -2.806 1.002 -6.160 1.00 98.62 189 SER A N 1
ATOM 1530 C CA . SER A 1 189 ? -1.609 1.750 -5.776 1.00 98.62 189 SER A CA 1
ATOM 1531 C C . SER A 1 189 ? -0.826 1.060 -4.666 1.00 98.62 189 SER A C 1
ATOM 1533 O O . SER A 1 189 ? -1.378 0.783 -3.601 1.00 98.62 189 SER A O 1
ATOM 1535 N N . ILE A 1 190 ? 0.464 0.833 -4.910 1.00 98.56 190 ILE A N 1
ATOM 1536 C CA . ILE A 1 190 ? 1.407 0.245 -3.952 1.00 98.56 190 ILE A CA 1
ATOM 1537 C C . ILE A 1 190 ? 2.488 1.279 -3.638 1.00 98.56 190 ILE A C 1
ATOM 1539 O O . ILE A 1 190 ? 3.057 1.891 -4.538 1.00 98.56 190 ILE A O 1
ATOM 1543 N N . THR A 1 191 ? 2.779 1.518 -2.364 1.00 98.12 191 THR A N 1
ATOM 1544 C CA . THR A 1 191 ? 3.871 2.403 -1.940 1.00 98.12 191 THR A CA 1
ATOM 1545 C C . THR A 1 191 ? 4.720 1.721 -0.880 1.00 98.12 191 THR A C 1
ATOM 1547 O O . THR A 1 191 ? 4.206 1.314 0.156 1.00 98.12 191 THR A O 1
ATOM 1550 N N . ILE A 1 192 ? 6.022 1.644 -1.127 1.00 95.94 192 ILE A N 1
ATOM 1551 C CA . ILE A 1 192 ? 7.024 1.109 -0.209 1.00 95.94 192 ILE A CA 1
ATOM 1552 C C . ILE A 1 192 ? 8.126 2.174 -0.113 1.00 95.94 192 ILE A C 1
ATOM 1554 O O . ILE A 1 192 ? 8.907 2.338 -1.053 1.00 95.94 192 ILE A O 1
ATOM 1558 N N . PRO A 1 193 ? 8.151 2.990 0.957 1.00 93.12 193 PRO A N 1
ATOM 1559 C CA . PRO A 1 193 ? 9.065 4.120 1.070 1.00 93.12 193 PRO A CA 1
ATOM 1560 C C . PRO A 1 193 ? 10.450 3.739 1.611 1.00 93.12 193 PRO A C 1
ATOM 1562 O O . PRO A 1 193 ? 11.292 4.631 1.737 1.00 93.12 193 PRO A O 1
ATOM 1565 N N . TYR A 1 194 ? 10.690 2.462 1.917 1.00 90.56 194 TYR A N 1
ATOM 1566 C CA . TYR A 1 194 ? 11.999 1.921 2.291 1.00 90.56 194 TYR A CA 1
ATOM 1567 C C . TYR A 1 194 ? 12.683 1.233 1.108 1.00 90.56 194 TYR A C 1
ATOM 1569 O O . TYR A 1 194 ? 12.058 0.973 0.079 1.00 90.56 194 TYR A O 1
ATOM 1577 N N . HIS A 1 195 ? 13.992 1.015 1.237 1.00 88.19 195 HIS A N 1
ATOM 1578 C CA . HIS A 1 195 ? 14.796 0.393 0.193 1.00 88.19 195 HIS A CA 1
ATOM 1579 C C . HIS A 1 195 ? 14.571 -1.111 0.141 1.00 88.19 195 HIS A C 1
ATOM 1581 O O . HIS A 1 195 ? 14.910 -1.799 1.093 1.00 88.19 195 HIS A O 1
ATOM 1587 N N . LEU A 1 196 ? 14.108 -1.576 -1.018 1.00 90.19 196 LEU A N 1
ATOM 1588 C CA . LEU A 1 196 ? 13.927 -2.979 -1.335 1.00 90.19 196 LEU A CA 1
ATOM 1589 C C . LEU A 1 196 ? 15.208 -3.604 -1.895 1.00 90.19 196 LEU A C 1
ATOM 1591 O O . LEU A 1 196 ? 15.814 -3.089 -2.850 1.00 90.19 196 LEU A O 1
ATOM 1595 N N . ASN A 1 197 ? 15.579 -4.757 -1.351 1.00 88.38 197 ASN A N 1
ATOM 1596 C CA . ASN A 1 197 ? 16.558 -5.662 -1.934 1.00 88.38 197 ASN A CA 1
ATOM 1597 C C . ASN A 1 197 ? 15.976 -6.412 -3.153 1.00 88.38 197 ASN A C 1
ATOM 1599 O O . ASN A 1 197 ? 14.763 -6.501 -3.357 1.00 88.38 197 ASN A O 1
ATOM 1603 N N . LEU A 1 198 ? 16.858 -6.956 -3.995 1.00 86.19 198 LEU A N 1
ATOM 1604 C CA . LEU A 1 198 ? 16.477 -7.596 -5.254 1.00 86.19 198 LEU A CA 1
ATOM 1605 C C . LEU A 1 198 ? 15.660 -8.875 -5.059 1.00 86.19 198 LEU A C 1
ATOM 1607 O O . LEU A 1 198 ? 14.739 -9.099 -5.836 1.00 86.19 198 LEU A O 1
ATOM 1611 N N . SER A 1 199 ? 15.951 -9.697 -4.044 1.00 89.06 199 SER A N 1
ATOM 1612 C CA . SER A 1 199 ? 15.169 -10.916 -3.793 1.00 89.06 199 SER A CA 1
ATOM 1613 C C . SER A 1 199 ? 13.714 -10.577 -3.473 1.00 89.06 199 SER A C 1
ATOM 1615 O O . SER A 1 199 ? 12.805 -11.148 -4.071 1.00 89.06 199 SER A O 1
ATOM 1617 N N . THR A 1 200 ? 13.493 -9.560 -2.640 1.00 91.25 200 THR A N 1
ATOM 1618 C CA . THR A 1 200 ? 12.154 -9.069 -2.292 1.00 91.25 200 THR A CA 1
ATOM 1619 C C . THR A 1 200 ? 11.451 -8.468 -3.505 1.00 91.25 200 THR A C 1
ATOM 1621 O O . THR A 1 200 ? 10.290 -8.776 -3.756 1.00 91.25 200 THR A O 1
ATOM 1624 N N . LEU A 1 201 ? 12.147 -7.659 -4.315 1.00 91.75 201 LEU A N 1
ATOM 1625 C CA . LEU A 1 201 ? 11.586 -7.116 -5.560 1.00 91.75 201 LEU A CA 1
ATOM 1626 C C . LEU A 1 201 ? 11.149 -8.220 -6.527 1.00 91.75 201 LEU A C 1
ATOM 1628 O O . LEU A 1 201 ? 10.050 -8.157 -7.073 1.00 91.75 201 LEU A O 1
ATOM 1632 N N . VAL A 1 202 ? 11.986 -9.242 -6.715 1.00 92.25 202 VAL A N 1
ATOM 1633 C CA . VAL A 1 202 ? 11.680 -10.388 -7.582 1.00 92.25 202 VAL A CA 1
ATOM 1634 C C . VAL A 1 202 ? 10.439 -11.132 -7.093 1.00 92.25 202 VAL A C 1
ATOM 1636 O O . VAL A 1 202 ? 9.638 -11.581 -7.912 1.00 92.25 202 VAL A O 1
ATOM 1639 N N . GLU A 1 203 ? 10.247 -11.260 -5.782 1.00 94.50 203 GLU A N 1
ATOM 1640 C CA . GLU A 1 203 ? 9.031 -11.848 -5.218 1.00 94.50 203 GLU A CA 1
ATOM 1641 C C . GLU A 1 203 ? 7.807 -10.954 -5.421 1.00 94.50 203 GLU A C 1
ATOM 1643 O O . GLU A 1 203 ? 6.776 -11.444 -5.882 1.00 94.50 203 GLU A O 1
ATOM 1648 N N . ILE A 1 204 ? 7.925 -9.645 -5.175 1.00 95.81 204 ILE A N 1
ATOM 1649 C CA . ILE A 1 204 ? 6.844 -8.677 -5.409 1.00 95.81 204 ILE A CA 1
ATOM 1650 C C . ILE A 1 204 ? 6.389 -8.718 -6.872 1.00 95.81 204 ILE A C 1
ATOM 1652 O O . ILE A 1 204 ? 5.191 -8.779 -7.136 1.00 95.81 204 ILE A O 1
ATOM 1656 N N . PHE A 1 205 ? 7.318 -8.729 -7.831 1.00 96.25 205 PHE A N 1
ATOM 1657 C CA . PHE A 1 205 ? 6.989 -8.698 -9.261 1.00 96.25 205 PHE A CA 1
ATOM 1658 C C . PHE A 1 205 ? 6.277 -9.959 -9.761 1.00 96.25 205 PHE A C 1
ATOM 1660 O O . PHE A 1 205 ? 5.567 -9.912 -10.767 1.00 96.25 205 PHE A O 1
ATOM 1667 N N . LYS A 1 206 ? 6.395 -11.081 -9.042 1.00 96.94 206 LYS A N 1
ATOM 1668 C CA . LYS A 1 206 ? 5.654 -12.310 -9.357 1.00 96.94 206 LYS A CA 1
ATOM 1669 C C . LYS A 1 206 ? 4.180 -12.237 -8.951 1.00 96.94 206 LYS A C 1
ATOM 1671 O O . LYS A 1 206 ? 3.384 -12.989 -9.516 1.00 96.94 206 LYS A O 1
ATOM 1676 N N . LEU A 1 207 ? 3.812 -11.349 -8.023 1.00 97.75 207 LEU A N 1
ATOM 1677 C CA . LEU A 1 207 ? 2.459 -11.239 -7.476 1.00 97.75 207 LEU A CA 1
ATOM 1678 C C . LEU A 1 207 ? 1.471 -10.619 -8.470 1.00 97.75 207 LEU A C 1
ATOM 1680 O O . LEU A 1 207 ? 1.754 -9.604 -9.108 1.00 97.75 207 LEU A O 1
ATOM 1684 N N . GLU A 1 208 ? 0.253 -11.158 -8.519 1.00 97.81 208 GLU A N 1
ATOM 1685 C CA . GLU A 1 208 ? -0.848 -10.572 -9.299 1.00 97.81 208 GLU A CA 1
ATOM 1686 C C . GLU A 1 208 ? -1.218 -9.171 -8.797 1.00 97.81 208 GLU A C 1
ATOM 1688 O O . GLU A 1 208 ? -1.558 -8.289 -9.581 1.00 97.81 208 GLU A O 1
ATOM 1693 N N . GLN A 1 209 ? -1.070 -8.926 -7.493 1.00 98.12 209 GLN A N 1
ATOM 1694 C CA . GLN A 1 209 ? -1.242 -7.614 -6.874 1.00 98.12 209 GLN A CA 1
ATOM 1695 C C . GLN A 1 209 ? -0.334 -6.555 -7.503 1.00 98.12 209 GLN A C 1
ATOM 1697 O O . GLN A 1 209 ? -0.763 -5.420 -7.697 1.00 98.12 209 GLN A O 1
ATOM 1702 N N . TRP A 1 210 ? 0.903 -6.923 -7.848 1.00 98.31 210 TRP A N 1
ATOM 1703 C CA . TRP A 1 210 ? 1.814 -6.031 -8.553 1.00 98.31 210 TRP A CA 1
ATOM 1704 C C . TRP A 1 210 ? 1.399 -5.858 -10.013 1.00 98.31 210 TRP A C 1
ATOM 1706 O O . TRP A 1 210 ? 1.261 -4.727 -10.478 1.00 98.31 210 TRP A O 1
ATOM 1716 N N . LYS A 1 211 ? 1.161 -6.966 -10.726 1.00 97.75 211 LYS A N 1
ATOM 1717 C CA . LYS A 1 211 ? 0.837 -6.974 -12.165 1.00 97.75 211 LYS A CA 1
ATOM 1718 C C . LYS A 1 211 ? -0.470 -6.252 -12.507 1.00 97.75 211 LYS A C 1
ATOM 1720 O O . LYS A 1 211 ? -0.614 -5.746 -13.614 1.00 97.75 211 LYS A O 1
ATOM 1725 N N . MET A 1 212 ? -1.419 -6.191 -11.572 1.00 97.69 212 MET A N 1
ATOM 1726 C CA . MET A 1 212 ? -2.693 -5.483 -11.749 1.00 97.69 212 MET A CA 1
ATOM 1727 C C . MET A 1 212 ? -2.684 -4.046 -11.210 1.00 97.69 212 MET A C 1
ATOM 1729 O O . MET A 1 212 ? -3.600 -3.273 -11.513 1.00 97.69 212 MET A O 1
ATOM 1733 N N . ALA A 1 213 ? -1.668 -3.658 -10.430 1.00 98.25 213 ALA A N 1
ATOM 1734 C CA . ALA A 1 213 ? -1.570 -2.303 -9.910 1.00 98.25 213 ALA A CA 1
ATOM 1735 C C . ALA A 1 213 ? -1.450 -1.286 -11.053 1.00 98.25 213 ALA A C 1
ATOM 1737 O O . ALA A 1 213 ? -0.785 -1.507 -12.061 1.00 98.25 213 ALA A O 1
ATOM 1738 N N . LYS A 1 214 ? -2.076 -0.119 -10.876 1.00 98.25 214 LYS A N 1
ATOM 1739 C CA . LYS A 1 214 ? -1.986 0.993 -11.836 1.00 98.25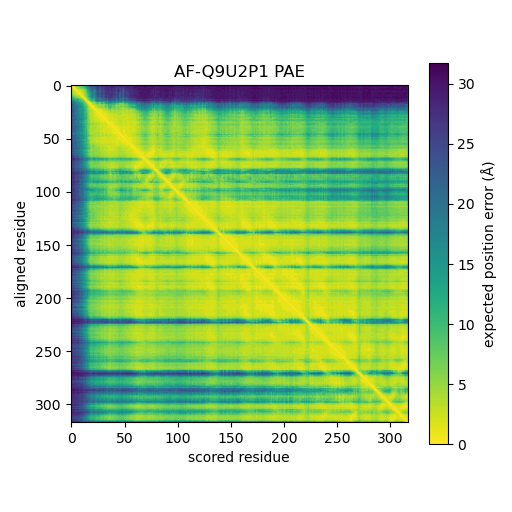 214 LYS A CA 1
ATOM 1740 C C . LYS A 1 214 ? -0.830 1.928 -11.529 1.00 98.25 214 LYS A C 1
ATOM 1742 O O . LYS A 1 214 ? -0.366 2.639 -12.423 1.00 98.25 214 LYS A O 1
ATOM 1747 N N . SER A 1 215 ? -0.424 1.983 -10.263 1.00 98.50 215 SER A N 1
ATOM 1748 C CA . SER A 1 215 ? 0.653 2.849 -9.813 1.00 98.50 215 SER A CA 1
ATOM 1749 C C . SER A 1 215 ? 1.503 2.223 -8.721 1.00 98.50 215 SER A C 1
ATOM 1751 O O . SER A 1 215 ? 0.984 1.525 -7.849 1.00 98.50 215 SER A O 1
ATOM 1753 N N . ALA A 1 216 ? 2.798 2.527 -8.741 1.00 98.31 216 ALA A N 1
ATOM 1754 C CA . ALA A 1 216 ? 3.728 2.074 -7.717 1.00 98.31 216 ALA A CA 1
ATOM 1755 C C . ALA A 1 216 ? 4.711 3.175 -7.305 1.00 98.31 216 ALA A C 1
ATOM 1757 O O . ALA A 1 216 ? 5.126 3.993 -8.120 1.00 98.31 216 ALA A O 1
ATOM 1758 N N . SER A 1 217 ? 5.105 3.189 -6.036 1.00 97.88 217 SER A N 1
ATOM 1759 C CA . SER A 1 217 ? 6.209 4.006 -5.536 1.00 97.88 217 SER A CA 1
ATOM 1760 C C . SER A 1 217 ? 7.128 3.122 -4.712 1.00 97.88 217 SER A C 1
ATOM 1762 O O . SER A 1 217 ? 6.737 2.709 -3.624 1.00 97.88 217 SER A O 1
ATOM 1764 N N . ILE A 1 218 ? 8.324 2.833 -5.212 1.00 95.50 218 ILE A N 1
ATOM 1765 C CA . ILE A 1 218 ? 9.270 1.910 -4.576 1.00 95.50 218 ILE A CA 1
ATOM 1766 C C . ILE A 1 218 ? 10.682 2.495 -4.579 1.00 95.50 218 ILE A C 1
ATOM 1768 O O . ILE A 1 218 ? 11.015 3.351 -5.403 1.00 95.50 218 ILE A O 1
ATOM 1772 N N . LYS A 1 219 ? 11.526 2.026 -3.662 1.00 92.12 219 LYS A N 1
ATOM 1773 C CA . LYS A 1 219 ? 12.948 2.370 -3.628 1.00 92.12 219 LYS A CA 1
ATOM 1774 C C . LYS A 1 219 ? 13.780 1.103 -3.724 1.00 92.12 219 LYS A C 1
ATOM 1776 O O . LYS A 1 219 ? 13.404 0.089 -3.154 1.00 92.12 219 LYS A O 1
ATOM 1781 N N . SER A 1 220 ? 14.923 1.165 -4.391 1.00 88.44 220 SER A N 1
ATOM 1782 C CA . SER A 1 220 ? 15.923 0.099 -4.386 1.00 88.44 220 SER A CA 1
ATOM 1783 C C . SER A 1 220 ? 17.286 0.684 -4.044 1.00 88.44 220 SER A C 1
ATOM 1785 O O . SER A 1 220 ? 17.676 1.719 -4.578 1.00 88.44 220 SER A O 1
ATOM 1787 N N . CYS A 1 221 ? 17.999 0.064 -3.104 1.00 78.00 221 CYS A N 1
ATOM 1788 C CA . CYS A 1 221 ? 19.354 0.476 -2.713 1.00 78.00 221 CYS A CA 1
ATOM 1789 C C . CYS A 1 221 ? 20.452 -0.142 -3.590 1.00 78.00 221 CYS A C 1
ATOM 1791 O O . CYS A 1 221 ? 21.629 0.152 -3.388 1.00 78.00 221 CYS A O 1
ATOM 1793 N N . GLN A 1 222 ? 20.107 -1.021 -4.534 1.00 71.94 222 GLN A N 1
ATOM 1794 C CA . GLN A 1 222 ? 21.117 -1.793 -5.245 1.00 71.94 222 GLN A CA 1
ATOM 1795 C C . GLN A 1 222 ? 21.792 -0.999 -6.366 1.00 71.94 222 GLN A C 1
ATOM 1797 O O . GLN A 1 222 ? 21.167 -0.195 -7.050 1.00 71.94 222 GLN A O 1
ATOM 1802 N N . ARG A 1 223 ? 23.084 -1.287 -6.566 1.00 69.69 223 ARG A N 1
ATOM 1803 C CA . ARG A 1 223 ? 23.877 -0.834 -7.722 1.00 69.69 223 ARG A CA 1
ATOM 1804 C C . ARG A 1 223 ? 23.752 -1.764 -8.936 1.00 69.69 223 ARG A C 1
ATOM 1806 O O . ARG A 1 223 ? 24.311 -1.481 -9.990 1.00 69.69 223 ARG A O 1
ATOM 1813 N N . SER A 1 224 ? 23.092 -2.909 -8.763 1.00 72.00 224 SER A N 1
ATOM 1814 C CA . SER A 1 224 ? 22.838 -3.884 -9.822 1.00 72.00 224 SER A CA 1
ATOM 1815 C C . SER A 1 224 ? 21.729 -3.392 -10.763 1.00 72.00 224 SER A C 1
ATOM 1817 O O . SER A 1 224 ? 21.012 -2.435 -10.470 1.00 72.00 224 SER A O 1
ATOM 1819 N N . ARG A 1 225 ? 21.584 -4.054 -11.917 1.00 80.38 225 ARG A N 1
ATOM 1820 C CA . ARG A 1 225 ? 20.578 -3.697 -12.927 1.00 80.38 225 ARG A CA 1
ATOM 1821 C C . ARG A 1 225 ? 19.167 -3.951 -12.396 1.00 80.38 225 ARG A C 1
ATOM 1823 O O . ARG A 1 225 ? 18.789 -5.100 -12.174 1.00 80.38 225 ARG A O 1
ATOM 1830 N N . PHE A 1 226 ? 18.383 -2.887 -12.267 1.00 89.44 226 PHE A N 1
ATOM 1831 C CA . PHE A 1 226 ? 16.964 -2.974 -11.938 1.00 89.44 226 PHE A CA 1
ATOM 1832 C C . PHE A 1 226 ? 16.165 -3.570 -13.124 1.00 89.44 226 PHE A C 1
ATOM 1834 O O . PHE A 1 226 ? 16.401 -3.174 -14.270 1.00 89.44 226 PHE A O 1
ATOM 1841 N N . PRO A 1 227 ? 15.220 -4.502 -12.893 1.00 91.00 227 PRO A N 1
ATOM 1842 C CA . PRO A 1 227 ? 14.463 -5.161 -13.962 1.00 91.00 227 PRO A CA 1
ATOM 1843 C C . PRO A 1 227 ? 13.243 -4.319 -14.392 1.00 91.00 227 PRO A C 1
ATOM 1845 O O . PRO A 1 227 ? 12.094 -4.603 -14.031 1.00 91.00 227 PRO A O 1
ATOM 1848 N N . PHE A 1 228 ? 13.506 -3.238 -15.136 1.00 92.31 228 PHE A N 1
ATOM 1849 C CA . PHE A 1 228 ? 12.521 -2.230 -15.568 1.00 92.31 228 PHE A CA 1
ATOM 1850 C C . PHE A 1 228 ? 11.333 -2.788 -16.360 1.00 92.31 228 PHE A C 1
ATOM 1852 O O . PHE A 1 228 ? 10.268 -2.174 -16.369 1.00 92.31 228 PHE A O 1
ATOM 1859 N N . GLU A 1 229 ? 11.476 -3.951 -16.992 1.00 94.31 229 GLU A N 1
ATOM 1860 C CA . GLU A 1 229 ? 10.403 -4.646 -17.703 1.00 94.31 229 GLU A CA 1
ATOM 1861 C C . GLU A 1 229 ? 9.167 -4.896 -16.823 1.00 94.31 229 GLU A C 1
ATOM 1863 O O . GLU A 1 229 ? 8.043 -4.875 -17.320 1.00 94.31 229 GLU A O 1
ATOM 1868 N N . ASN A 1 230 ? 9.350 -5.016 -15.503 1.00 95.38 230 ASN A N 1
ATOM 1869 C CA . ASN A 1 230 ? 8.264 -5.197 -14.535 1.00 95.38 230 ASN A CA 1
ATOM 1870 C C . ASN A 1 230 ? 7.482 -3.907 -14.232 1.00 95.38 230 ASN A C 1
ATOM 1872 O O . ASN A 1 230 ? 6.622 -3.913 -13.350 1.00 95.38 230 ASN A O 1
ATOM 1876 N N . LEU A 1 231 ? 7.782 -2.798 -14.918 1.00 95.31 231 LEU A N 1
ATOM 1877 C CA . LEU A 1 231 ? 7.070 -1.521 -14.802 1.00 95.31 231 LEU A CA 1
ATOM 1878 C C . LEU A 1 231 ? 6.150 -1.237 -15.999 1.00 95.31 231 LEU A C 1
ATOM 1880 O O . LEU A 1 231 ? 5.398 -0.266 -15.957 1.00 95.31 231 LEU A O 1
ATOM 1884 N N . VAL A 1 232 ? 6.199 -2.050 -17.063 1.00 95.12 232 VAL A N 1
ATOM 1885 C CA . VAL A 1 232 ? 5.550 -1.751 -18.355 1.00 95.12 232 VAL A CA 1
ATOM 1886 C C . VAL A 1 232 ? 4.031 -1.575 -18.254 1.00 95.12 232 VAL A C 1
ATOM 1888 O O . VAL A 1 232 ? 3.444 -0.791 -18.997 1.00 95.12 232 VAL A O 1
ATOM 1891 N N . HIS A 1 233 ? 3.373 -2.267 -17.324 1.00 95.88 233 HIS A N 1
ATOM 1892 C CA . HIS A 1 233 ? 1.923 -2.187 -17.125 1.00 95.88 233 HIS A CA 1
ATOM 1893 C C . HIS A 1 233 ? 1.482 -0.967 -16.308 1.00 95.8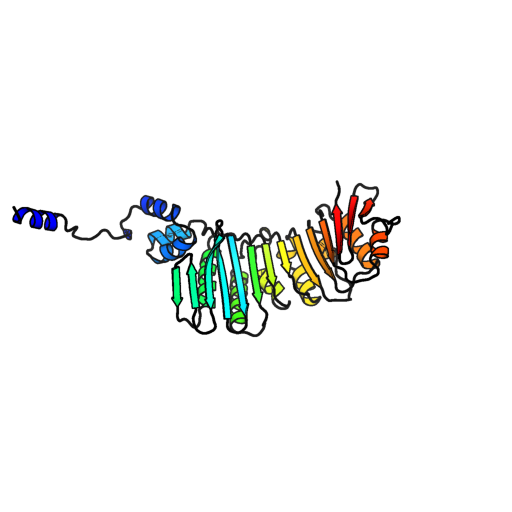8 233 HIS A C 1
ATOM 1895 O O . HIS A 1 233 ? 0.299 -0.619 -16.321 1.00 95.88 233 HIS A O 1
ATOM 1901 N N . LEU A 1 234 ? 2.403 -0.311 -15.594 1.00 97.62 234 LEU A N 1
ATOM 1902 C CA . LEU A 1 234 ? 2.082 0.795 -14.700 1.00 97.62 234 LEU A CA 1
ATOM 1903 C C . LEU A 1 234 ? 1.766 2.065 -15.492 1.00 97.62 234 LEU A C 1
ATOM 1905 O O . LEU A 1 234 ? 2.549 2.536 -16.312 1.00 97.62 234 LEU A O 1
ATOM 1909 N N . SER A 1 235 ? 0.644 2.698 -15.152 1.00 97.44 235 SER A N 1
ATOM 1910 C CA . SER A 1 235 ? 0.304 4.027 -15.673 1.00 97.44 235 SER A CA 1
ATOM 1911 C C . SER A 1 235 ? 1.121 5.141 -15.020 1.00 97.44 235 SER A C 1
ATOM 1913 O O . SER A 1 235 ? 1.397 6.173 -15.635 1.00 97.44 235 SER A O 1
ATOM 1915 N N . LYS A 1 236 ? 1.511 4.940 -13.756 1.00 98.25 236 LYS A N 1
ATOM 1916 C CA . LYS A 1 236 ? 2.301 5.900 -12.993 1.00 98.25 236 LYS A CA 1
ATOM 1917 C C . LYS A 1 236 ? 3.295 5.214 -12.075 1.00 98.25 236 LYS A C 1
ATOM 1919 O O . LYS A 1 236 ? 2.905 4.326 -11.325 1.00 98.25 236 LYS A O 1
ATOM 1924 N N . PHE A 1 237 ? 4.540 5.673 -12.036 1.00 97.94 237 PHE A N 1
ATOM 1925 C CA . PHE A 1 237 ? 5.491 5.179 -11.041 1.00 97.94 237 PHE A CA 1
ATOM 1926 C C . PHE A 1 237 ? 6.364 6.272 -10.429 1.00 97.94 237 PHE A C 1
ATOM 1928 O O . PHE A 1 237 ? 6.596 7.318 -11.030 1.00 97.94 237 PHE A O 1
ATOM 1935 N N . ARG A 1 238 ? 6.855 6.008 -9.217 1.00 97.31 238 ARG A N 1
ATOM 1936 C CA . ARG A 1 238 ? 7.971 6.726 -8.600 1.00 97.31 238 ARG A CA 1
ATOM 1937 C C . ARG A 1 238 ? 9.026 5.714 -8.173 1.00 97.31 238 ARG A C 1
ATOM 1939 O O . ARG A 1 238 ? 8.710 4.766 -7.458 1.00 97.31 238 ARG A O 1
ATOM 1946 N N . LEU A 1 239 ? 10.257 5.901 -8.616 1.00 94.94 239 LEU A N 1
ATOM 1947 C CA . LEU A 1 239 ? 11.344 4.961 -8.393 1.00 94.94 239 LEU A CA 1
ATOM 1948 C C . LEU A 1 239 ? 12.555 5.711 -7.845 1.00 94.94 239 LEU A C 1
ATOM 1950 O O . LEU A 1 239 ? 13.014 6.662 -8.461 1.00 94.94 239 LEU A O 1
ATOM 1954 N N . GLN A 1 240 ? 13.075 5.296 -6.695 1.00 92.94 240 GLN A N 1
ATOM 1955 C CA . GLN A 1 240 ? 14.362 5.786 -6.193 1.00 92.94 240 GLN A CA 1
ATOM 1956 C C . GLN A 1 240 ? 15.394 4.677 -6.341 1.00 92.94 240 GLN A C 1
ATOM 1958 O O . GLN A 1 240 ? 15.190 3.587 -5.803 1.00 92.94 240 GLN A O 1
ATOM 1963 N N . LEU A 1 241 ? 16.485 4.949 -7.050 1.00 89.50 241 LEU A N 1
ATOM 1964 C CA . LEU A 1 241 ? 17.545 3.975 -7.303 1.00 89.50 241 LEU A CA 1
ATOM 1965 C C . LEU A 1 241 ? 18.845 4.411 -6.632 1.00 89.50 241 LEU A C 1
ATOM 1967 O O . LEU A 1 241 ? 19.164 5.596 -6.591 1.00 89.50 241 LEU A O 1
ATOM 1971 N N . GLY A 1 242 ? 19.607 3.441 -6.124 1.00 85.50 242 GLY A N 1
ATOM 1972 C CA . GLY A 1 242 ? 20.958 3.679 -5.610 1.00 85.50 242 GLY A CA 1
ATOM 1973 C C . GLY A 1 242 ? 21.986 3.974 -6.709 1.00 85.50 242 GLY A C 1
ATOM 1974 O O . GLY A 1 242 ? 23.032 4.548 -6.423 1.00 85.50 242 GLY A O 1
ATOM 1975 N N . HIS A 1 243 ? 21.697 3.584 -7.952 1.00 85.25 243 HIS A N 1
ATOM 1976 C CA . HIS A 1 243 ? 22.511 3.860 -9.131 1.00 85.25 243 HIS A CA 1
ATOM 1977 C C . HIS A 1 243 ? 21.621 3.881 -10.378 1.00 85.25 243 HIS A C 1
ATOM 1979 O O . HIS A 1 243 ? 20.704 3.065 -10.490 1.00 85.25 243 HIS A O 1
ATOM 1985 N N . PHE A 1 244 ? 21.875 4.810 -11.297 1.00 87.69 244 PHE A N 1
ATOM 1986 C CA . PHE A 1 244 ? 21.126 4.928 -12.543 1.00 87.69 244 PHE A CA 1
ATOM 1987 C C . PHE A 1 244 ? 22.058 5.414 -13.649 1.00 87.69 244 PHE A C 1
ATOM 1989 O O . PHE A 1 244 ? 22.603 6.508 -13.565 1.00 87.69 244 PHE A O 1
ATOM 1996 N N . THR A 1 245 ? 22.267 4.578 -14.661 1.00 89.12 245 THR A N 1
ATOM 1997 C CA . THR A 1 245 ? 23.200 4.850 -15.760 1.00 89.12 245 THR A CA 1
ATOM 1998 C C . THR A 1 245 ? 22.479 5.288 -17.032 1.00 89.12 245 THR A C 1
ATOM 2000 O O . THR A 1 245 ? 21.278 5.071 -17.197 1.00 89.12 245 THR A O 1
ATOM 2003 N N . VAL A 1 246 ? 23.235 5.792 -18.010 1.00 90.19 246 VAL A N 1
ATOM 2004 C CA . VAL A 1 246 ? 22.755 5.997 -19.391 1.00 90.19 246 VAL A CA 1
ATOM 2005 C C . VAL A 1 246 ? 22.138 4.712 -19.972 1.00 90.19 246 VAL A C 1
ATOM 2007 O O . VAL A 1 246 ? 21.101 4.759 -20.630 1.00 90.19 246 VAL A O 1
ATOM 2010 N N . ALA A 1 247 ? 22.720 3.541 -19.687 1.00 91.06 247 ALA A N 1
ATOM 2011 C CA . ALA A 1 247 ? 22.174 2.261 -20.141 1.00 91.06 247 ALA A CA 1
ATOM 2012 C C . ALA A 1 247 ? 20.818 1.932 -19.490 1.00 91.06 247 ALA A C 1
ATOM 2014 O O . ALA A 1 247 ? 19.959 1.321 -20.127 1.00 91.06 247 ALA A O 1
ATOM 2015 N N . ASP A 1 248 ? 20.604 2.344 -18.240 1.00 91.31 248 ASP A N 1
ATOM 2016 C CA . ASP A 1 248 ? 19.315 2.201 -17.561 1.00 91.31 248 ASP A CA 1
ATOM 2017 C C . ASP A 1 248 ? 18.281 3.182 -18.120 1.00 91.31 248 ASP A C 1
ATOM 2019 O O . ASP A 1 248 ? 17.136 2.796 -18.348 1.00 91.31 248 ASP A O 1
ATOM 2023 N N . ALA A 1 249 ? 18.690 4.414 -18.434 1.00 91.12 249 ALA A N 1
ATOM 2024 C CA . ALA A 1 249 ? 17.840 5.392 -19.107 1.00 91.12 249 ALA A CA 1
ATOM 2025 C C . ALA A 1 249 ? 17.344 4.887 -20.472 1.00 91.12 249 ALA A C 1
ATOM 2027 O O . ALA A 1 249 ? 16.150 4.993 -20.761 1.00 91.12 249 ALA A O 1
ATOM 2028 N N . ILE A 1 250 ? 18.218 4.253 -21.265 1.00 92.62 250 ILE A N 1
ATOM 2029 C CA . ILE A 1 250 ? 17.848 3.611 -22.539 1.00 92.62 250 ILE A CA 1
ATOM 2030 C C . ILE A 1 250 ? 16.783 2.533 -22.309 1.00 92.62 250 ILE A C 1
ATOM 2032 O O . ILE A 1 250 ? 15.744 2.540 -22.966 1.00 92.62 250 ILE A O 1
ATOM 2036 N N . LYS A 1 251 ? 16.985 1.644 -21.331 1.00 93.12 251 LYS A N 1
ATOM 2037 C CA . LYS A 1 251 ? 16.008 0.590 -21.016 1.00 93.12 251 LYS A CA 1
ATOM 2038 C C . LYS A 1 251 ? 14.668 1.148 -20.568 1.00 93.12 251 LYS A C 1
ATOM 2040 O O . LYS A 1 251 ? 13.635 0.634 -20.986 1.00 93.12 251 LYS A O 1
ATOM 2045 N N . ILE A 1 252 ? 14.672 2.173 -19.714 1.00 93.12 252 ILE A N 1
ATOM 2046 C CA . ILE A 1 252 ? 13.435 2.822 -19.282 1.00 93.12 252 ILE A CA 1
ATOM 2047 C C . ILE A 1 252 ? 12.715 3.393 -20.488 1.00 93.12 252 ILE A C 1
ATOM 2049 O O . ILE A 1 252 ? 11.552 3.062 -20.677 1.00 93.12 252 ILE A O 1
ATOM 2053 N N . ARG A 1 253 ? 13.390 4.186 -21.327 1.00 92.69 253 ARG A N 1
ATOM 2054 C CA . ARG A 1 253 ? 12.799 4.726 -22.555 1.00 92.69 253 ARG A CA 1
ATOM 2055 C C . ARG A 1 253 ? 12.142 3.615 -23.379 1.00 92.69 253 ARG A C 1
ATOM 2057 O O . ARG A 1 253 ? 10.967 3.730 -23.714 1.00 92.69 253 ARG A O 1
ATOM 2064 N N . ASP A 1 254 ? 12.845 2.513 -23.615 1.00 93.31 254 ASP A N 1
ATOM 2065 C CA . ASP A 1 254 ? 12.327 1.389 -24.399 1.00 93.31 254 ASP A CA 1
ATOM 2066 C C . ASP A 1 254 ? 11.112 0.705 -23.731 1.00 93.31 254 ASP A C 1
ATOM 2068 O O . ASP A 1 254 ? 10.191 0.259 -24.417 1.00 93.31 254 ASP A O 1
ATOM 2072 N N . VAL A 1 255 ? 11.068 0.634 -22.395 1.00 93.38 255 VAL A N 1
ATOM 2073 C CA . VAL A 1 255 ? 9.894 0.161 -21.635 1.00 93.38 255 VAL A CA 1
ATOM 2074 C C . VAL A 1 255 ? 8.719 1.135 -21.761 1.00 93.38 255 VAL A C 1
ATOM 2076 O O . VAL A 1 255 ? 7.583 0.701 -21.957 1.00 93.38 255 VAL A O 1
ATOM 2079 N N . LEU A 1 256 ? 8.971 2.444 -21.674 1.00 93.38 256 LEU A N 1
ATOM 2080 C CA . LEU A 1 256 ? 7.937 3.477 -21.770 1.00 93.38 256 LEU A CA 1
ATOM 2081 C C . LEU A 1 256 ? 7.294 3.513 -23.159 1.00 93.38 256 LEU A C 1
ATOM 2083 O O . LEU A 1 256 ? 6.077 3.664 -23.265 1.00 93.38 256 LEU A O 1
ATOM 2087 N N . LEU A 1 257 ? 8.085 3.324 -24.216 1.00 91.62 257 LEU A N 1
ATOM 2088 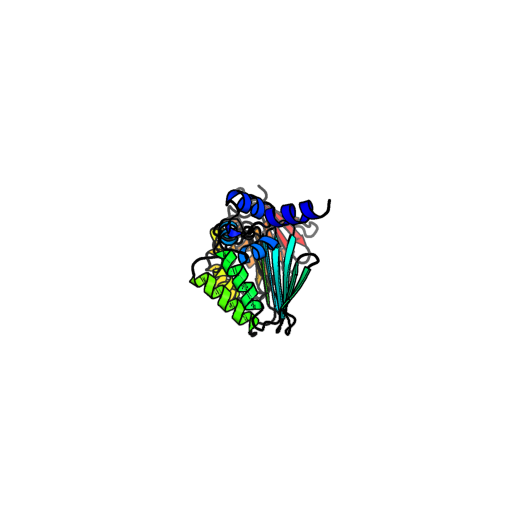C CA . LEU A 1 257 ? 7.591 3.253 -25.594 1.00 91.62 257 LEU A CA 1
ATOM 2089 C C . LEU A 1 257 ? 6.646 2.070 -25.811 1.00 91.62 257 LEU A C 1
ATOM 2091 O O . LEU A 1 257 ? 5.613 2.215 -26.455 1.00 91.62 257 LEU A O 1
ATOM 2095 N N . LYS A 1 258 ? 6.937 0.923 -25.192 1.00 91.62 258 LYS A N 1
ATOM 2096 C CA . LYS A 1 258 ? 6.077 -0.272 -25.251 1.00 91.62 258 LYS A CA 1
ATOM 2097 C C . LYS A 1 258 ? 4.792 -0.140 -24.429 1.00 91.62 258 LYS A C 1
ATOM 2099 O O . LYS A 1 258 ? 3.874 -0.940 -24.595 1.00 91.62 258 LYS A O 1
ATOM 2104 N N . SER A 1 259 ? 4.719 0.827 -23.514 1.00 92.25 259 SER A N 1
ATOM 2105 C CA . SER A 1 259 ? 3.597 0.964 -22.588 1.00 92.25 259 SER A CA 1
ATOM 2106 C C . SER A 1 259 ? 2.522 1.916 -23.108 1.00 92.25 259 SER A C 1
ATOM 2108 O O . SER A 1 259 ? 2.629 3.136 -22.967 1.00 92.25 259 SER A O 1
ATOM 2110 N N . ALA A 1 260 ? 1.418 1.363 -23.611 1.00 89.25 260 ALA A N 1
ATOM 2111 C CA . ALA A 1 260 ? 0.242 2.148 -24.001 1.00 89.25 260 ALA A CA 1
ATOM 2112 C C . ALA A 1 260 ? -0.441 2.857 -22.811 1.00 89.25 260 ALA A C 1
ATOM 2114 O O . ALA A 1 260 ? -1.086 3.886 -22.985 1.00 89.25 260 ALA A O 1
ATOM 2115 N N . ASN A 1 261 ? -0.288 2.325 -21.593 1.00 91.38 261 ASN A N 1
ATOM 2116 C CA . ASN A 1 261 ? -0.946 2.852 -20.392 1.00 91.38 261 ASN A CA 1
ATOM 2117 C C . ASN A 1 261 ? -0.119 3.913 -19.657 1.00 91.38 261 ASN A C 1
ATOM 2119 O O . ASN A 1 261 ? -0.634 4.560 -18.740 1.00 91.38 261 ASN A O 1
ATOM 2123 N N . PHE A 1 262 ? 1.160 4.067 -20.006 1.00 95.31 262 PHE A N 1
ATOM 2124 C CA . PHE A 1 262 ? 2.064 4.970 -19.309 1.00 95.31 262 PHE A CA 1
ATOM 2125 C C . PHE A 1 262 ? 1.625 6.433 -19.444 1.00 95.31 262 PHE A C 1
ATOM 2127 O O . PHE A 1 262 ? 1.476 6.948 -20.551 1.00 95.31 262 PHE A O 1
ATOM 2134 N N . ASN A 1 263 ? 1.486 7.110 -18.304 1.00 96.19 263 ASN A N 1
ATOM 2135 C CA . ASN A 1 263 ? 1.150 8.527 -18.202 1.00 96.19 263 ASN A CA 1
ATOM 2136 C C . ASN A 1 263 ? 2.312 9.337 -17.603 1.00 96.19 263 ASN A C 1
ATOM 2138 O O . ASN A 1 263 ? 2.713 10.353 -18.166 1.00 96.19 263 ASN A O 1
ATOM 2142 N N . SER A 1 264 ? 2.881 8.898 -16.472 1.00 97.25 264 SER A N 1
ATOM 2143 C CA . SER A 1 264 ? 3.970 9.641 -15.818 1.00 97.25 264 SER A CA 1
ATOM 2144 C C . SER A 1 264 ? 4.883 8.774 -14.952 1.00 97.25 264 SER A C 1
ATOM 2146 O O . SER A 1 264 ? 4.391 7.972 -14.163 1.00 97.25 264 SER A O 1
ATOM 2148 N N . GLY A 1 265 ? 6.189 9.004 -14.994 1.00 96.50 265 GLY A N 1
ATOM 2149 C CA . GLY A 1 265 ? 7.184 8.356 -14.144 1.00 96.50 265 GLY A CA 1
ATOM 2150 C C . GLY A 1 265 ? 8.105 9.388 -13.504 1.00 96.50 265 GLY A C 1
ATOM 2151 O O . GLY A 1 265 ? 8.491 10.345 -14.164 1.00 96.50 265 GLY A O 1
ATOM 2152 N N . THR A 1 266 ? 8.475 9.194 -12.242 1.00 95.62 266 THR A N 1
ATOM 2153 C CA . THR A 1 266 ? 9.508 9.996 -11.568 1.00 95.62 266 THR A CA 1
ATOM 215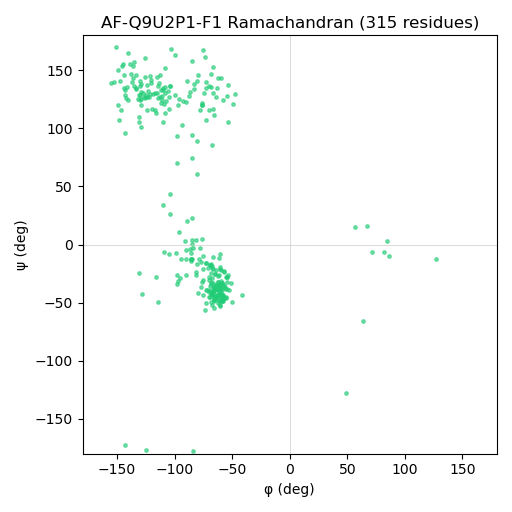4 C C . THR A 1 266 ? 10.619 9.074 -11.095 1.00 95.62 266 THR A C 1
ATOM 2156 O O . THR A 1 266 ? 10.348 8.067 -10.438 1.00 95.62 266 THR A O 1
ATOM 2159 N N . ILE A 1 267 ? 11.860 9.415 -11.415 1.00 93.06 267 ILE A N 1
ATOM 2160 C CA . ILE A 1 267 ? 13.053 8.666 -11.037 1.00 93.06 267 ILE A CA 1
ATOM 2161 C C . ILE A 1 267 ? 13.923 9.589 -10.194 1.00 93.06 267 ILE A C 1
ATOM 2163 O O . ILE A 1 267 ? 14.378 10.622 -10.675 1.00 93.06 267 ILE A O 1
ATOM 2167 N N . ILE A 1 268 ? 14.128 9.222 -8.933 1.00 91.00 268 ILE A N 1
ATOM 2168 C CA . ILE A 1 268 ? 15.025 9.920 -8.012 1.00 91.00 268 ILE A CA 1
ATOM 2169 C C . ILE A 1 268 ? 16.403 9.280 -8.148 1.00 91.00 268 ILE A C 1
ATOM 2171 O O . ILE A 1 268 ? 16.545 8.067 -7.946 1.00 91.00 268 ILE A O 1
ATOM 2175 N N . VAL A 1 269 ? 17.394 10.100 -8.482 1.00 79.56 269 VAL A N 1
ATOM 2176 C CA . VAL A 1 269 ? 18.769 9.685 -8.759 1.00 79.56 269 VAL A CA 1
ATOM 2177 C C . VAL A 1 269 ? 19.710 10.619 -8.001 1.00 79.56 269 VAL A C 1
ATOM 2179 O O . VAL A 1 269 ? 19.525 11.828 -8.021 1.00 79.56 269 VAL A O 1
ATOM 2182 N N . PHE A 1 270 ? 20.725 10.062 -7.342 1.00 74.38 270 PHE A N 1
ATOM 2183 C CA . PHE A 1 270 ? 21.759 10.828 -6.626 1.00 74.38 270 PHE A CA 1
ATOM 2184 C C . PHE A 1 270 ? 23.084 10.879 -7.407 1.00 74.38 270 PHE A C 1
ATOM 2186 O O . PHE A 1 270 ? 24.157 10.948 -6.814 1.00 74.38 270 PHE A O 1
ATOM 2193 N N . ASP A 1 271 ? 23.016 10.760 -8.733 1.00 71.06 271 ASP A N 1
ATOM 2194 C CA . ASP A 1 271 ? 24.173 10.597 -9.613 1.00 71.06 271 ASP A CA 1
ATOM 2195 C C . ASP A 1 271 ? 24.457 11.909 -10.370 1.00 71.06 271 ASP A C 1
ATOM 2197 O O . ASP A 1 271 ? 23.527 12.489 -10.937 1.00 71.06 271 ASP A O 1
ATOM 2201 N N . PRO A 1 272 ? 25.716 12.383 -10.409 1.00 65.06 272 PRO A N 1
ATOM 2202 C CA . PRO A 1 272 ? 26.089 13.624 -11.091 1.00 65.06 272 PRO A CA 1
ATOM 2203 C C . PRO A 1 272 ? 25.933 13.581 -12.624 1.00 65.06 272 PRO A C 1
ATOM 2205 O O . PRO A 1 272 ? 26.003 14.626 -13.266 1.00 65.06 272 PRO A O 1
ATOM 2208 N N . SER A 1 273 ? 25.703 12.414 -13.236 1.00 77.12 273 SER A N 1
ATOM 2209 C CA . SER A 1 273 ? 25.587 12.252 -14.698 1.00 77.12 273 SER A CA 1
ATOM 2210 C C . SER A 1 273 ? 24.188 12.527 -15.282 1.00 77.12 273 SER A C 1
ATOM 2212 O O . SER A 1 273 ? 23.869 12.070 -16.383 1.00 77.12 273 SER A O 1
ATOM 2214 N N . ILE A 1 274 ? 23.341 13.304 -14.590 1.00 79.19 274 ILE A N 1
ATOM 2215 C CA . ILE A 1 274 ? 21.955 13.576 -15.017 1.00 79.19 274 ILE A CA 1
ATOM 2216 C C . ILE A 1 274 ? 21.857 14.147 -16.442 1.00 79.19 274 ILE A C 1
ATOM 2218 O O . ILE A 1 274 ? 20.926 13.817 -17.169 1.00 79.19 274 ILE A O 1
ATOM 2222 N N . ILE A 1 275 ? 22.849 14.925 -16.887 1.00 81.81 275 ILE A N 1
ATOM 2223 C CA . ILE A 1 275 ? 22.887 15.503 -18.240 1.00 81.81 275 ILE A CA 1
ATOM 2224 C C . ILE A 1 275 ? 22.984 14.410 -19.315 1.00 81.81 275 ILE A C 1
ATOM 2226 O O . ILE A 1 275 ? 22.243 14.442 -20.297 1.00 81.81 275 ILE A O 1
ATOM 2230 N N . ASP A 1 276 ? 23.861 13.419 -19.138 1.00 86.69 276 ASP A N 1
ATOM 2231 C CA . ASP A 1 276 ? 24.023 12.336 -20.117 1.00 86.69 276 ASP A CA 1
ATOM 2232 C C . ASP A 1 276 ? 22.807 11.402 -20.135 1.00 86.69 276 ASP A C 1
ATOM 2234 O O . ASP A 1 276 ? 22.439 10.870 -21.182 1.00 86.69 276 ASP A O 1
ATOM 2238 N N . ILE A 1 277 ? 22.130 11.255 -18.993 1.00 88.19 277 ILE A N 1
ATOM 2239 C CA . ILE A 1 277 ? 20.829 10.584 -18.895 1.00 88.19 277 ILE A CA 1
ATOM 2240 C C . ILE A 1 277 ? 19.759 11.346 -19.686 1.00 88.19 277 ILE A C 1
ATOM 2242 O O . ILE A 1 277 ? 19.008 10.731 -20.442 1.00 88.19 277 ILE A O 1
ATOM 2246 N N . LEU A 1 278 ? 19.682 12.671 -19.540 1.00 86.88 278 LEU A N 1
ATOM 2247 C CA . LEU A 1 278 ? 18.699 13.497 -20.246 1.00 86.88 278 LEU A CA 1
ATOM 2248 C C . LEU A 1 278 ? 18.918 13.461 -21.760 1.00 86.88 278 LEU A C 1
ATOM 2250 O O . LEU A 1 278 ? 17.945 13.369 -22.506 1.00 86.88 278 LEU A O 1
ATOM 2254 N N . ARG A 1 279 ? 20.176 13.381 -22.212 1.00 89.62 279 ARG A N 1
ATOM 2255 C CA . ARG A 1 279 ? 20.531 13.203 -23.630 1.00 89.62 279 ARG A CA 1
ATOM 2256 C C . ARG A 1 279 ? 20.008 11.916 -24.270 1.00 89.62 279 ARG A C 1
ATOM 2258 O O . ARG A 1 279 ? 19.901 11.844 -25.491 1.00 89.62 279 ARG A O 1
ATOM 2265 N N . VAL A 1 280 ? 19.640 10.907 -23.478 1.00 89.19 280 VAL A N 1
ATOM 2266 C CA . VAL A 1 280 ? 18.956 9.703 -23.988 1.00 89.19 280 VAL A CA 1
ATOM 2267 C C . VAL A 1 280 ? 17.535 10.017 -24.462 1.00 89.19 280 VAL A C 1
ATOM 2269 O O . VAL A 1 280 ? 17.035 9.365 -25.385 1.00 89.19 280 VAL A O 1
ATOM 2272 N N . PHE A 1 281 ? 16.885 10.986 -23.817 1.00 87.44 281 PHE A N 1
ATOM 2273 C CA . PHE A 1 281 ? 15.530 11.428 -24.131 1.00 87.44 281 PHE A CA 1
ATOM 2274 C C . PHE A 1 281 ? 15.515 12.643 -25.064 1.00 87.44 281 PHE A C 1
ATOM 2276 O O . PHE A 1 281 ? 14.589 12.802 -25.848 1.00 87.44 281 PHE A O 1
ATOM 2283 N N . ASP A 1 282 ? 16.537 13.484 -25.011 1.00 87.31 282 ASP A N 1
ATOM 2284 C CA . ASP A 1 282 ? 16.668 14.637 -25.890 1.00 87.31 282 ASP A CA 1
ATOM 2285 C C . ASP A 1 282 ? 18.145 14.822 -26.264 1.00 87.31 282 ASP A C 1
ATOM 2287 O O . ASP A 1 282 ? 18.907 15.414 -25.503 1.00 87.31 282 ASP A O 1
ATOM 2291 N N . PRO A 1 283 ? 18.603 14.304 -27.417 1.00 86.06 283 PRO A N 1
ATOM 2292 C CA . PRO A 1 283 ? 20.006 14.417 -27.819 1.00 86.06 283 PRO A CA 1
ATOM 2293 C C . PRO A 1 283 ? 20.525 15.861 -27.897 1.00 86.06 283 PRO A C 1
ATOM 2295 O O . PRO A 1 283 ? 21.729 16.079 -27.761 1.00 86.06 283 PRO A O 1
ATOM 2298 N N . ASN A 1 284 ? 19.630 16.836 -28.087 1.00 85.12 284 ASN A N 1
ATOM 2299 C CA . ASN A 1 284 ? 19.954 18.260 -28.157 1.00 85.12 284 ASN A CA 1
ATOM 2300 C C . ASN A 1 284 ? 19.760 18.977 -26.815 1.00 85.12 284 ASN A C 1
ATOM 2302 O O . ASN A 1 284 ? 19.799 20.207 -26.776 1.00 85.12 284 ASN A O 1
ATOM 2306 N N . TYR A 1 285 ? 19.559 18.225 -25.731 1.00 84.06 285 TYR A N 1
ATOM 2307 C CA . TYR A 1 285 ? 19.299 18.766 -24.409 1.00 84.06 285 TYR A CA 1
ATOM 2308 C C . TYR A 1 285 ? 20.316 19.844 -24.017 1.00 84.06 285 TYR A C 1
ATOM 2310 O O . TYR A 1 285 ? 21.527 19.594 -23.938 1.00 84.06 285 TYR A O 1
ATOM 2318 N N . ASN A 1 286 ? 19.802 21.043 -23.746 1.00 78.12 286 ASN A N 1
ATOM 2319 C CA . ASN A 1 286 ? 20.580 22.180 -23.289 1.00 78.12 286 ASN A CA 1
ATOM 2320 C C . ASN A 1 286 ? 20.503 22.271 -21.763 1.00 78.12 286 ASN A C 1
ATOM 2322 O O . ASN A 1 286 ? 19.422 22.376 -21.200 1.00 78.12 286 ASN A O 1
ATOM 2326 N N . VAL A 1 287 ? 21.656 22.301 -21.094 1.00 75.25 287 VAL A N 1
ATOM 2327 C CA . VAL A 1 287 ? 21.755 22.410 -19.625 1.00 75.25 287 VAL A CA 1
ATOM 2328 C C . VAL A 1 287 ? 21.115 23.700 -19.092 1.00 75.25 287 VAL A C 1
ATOM 2330 O O . VAL A 1 287 ? 20.749 23.763 -17.927 1.00 75.25 287 VAL A O 1
ATOM 2333 N N . MET A 1 288 ? 20.960 24.723 -19.939 1.00 74.00 288 MET A N 1
ATOM 2334 C CA . MET A 1 288 ? 20.273 25.971 -19.585 1.00 74.00 288 MET A CA 1
ATOM 2335 C C . MET A 1 288 ? 18.742 25.834 -19.528 1.00 74.00 288 MET A C 1
ATOM 2337 O O . MET A 1 288 ? 18.067 26.776 -19.116 1.00 74.00 288 MET A O 1
ATOM 2341 N N . GLU A 1 289 ? 18.182 24.709 -19.975 1.00 76.19 289 GLU A N 1
ATOM 2342 C CA . GLU A 1 289 ? 16.747 24.441 -19.964 1.00 76.19 289 GLU A CA 1
ATOM 2343 C C . GLU A 1 289 ? 16.412 23.390 -18.902 1.00 76.19 289 GLU A C 1
ATOM 2345 O O . GLU A 1 289 ? 17.050 22.350 -18.825 1.00 76.19 289 GLU A O 1
ATOM 2350 N N . ASP A 1 290 ? 15.355 23.606 -18.114 1.00 79.44 290 ASP A N 1
ATOM 2351 C CA . ASP A 1 290 ? 14.908 22.622 -17.109 1.00 79.44 290 ASP A CA 1
ATOM 2352 C C . ASP A 1 290 ? 14.049 21.492 -17.710 1.00 79.44 290 ASP A C 1
ATOM 2354 O O . ASP A 1 290 ? 13.476 20.660 -16.990 1.00 79.44 290 ASP A O 1
ATOM 2358 N N . LYS A 1 291 ? 13.888 21.497 -19.039 1.00 85.25 291 LYS A N 1
ATOM 2359 C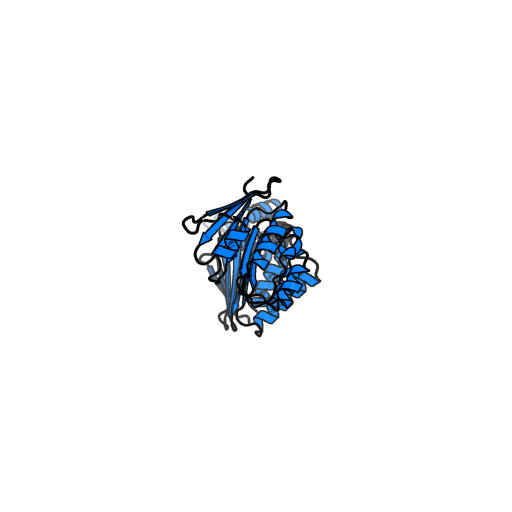 CA . LYS A 1 291 ? 12.945 20.662 -19.783 1.00 85.25 291 LYS A CA 1
ATOM 2360 C C . LYS A 1 291 ? 13.602 20.087 -21.028 1.00 85.25 291 LYS A C 1
ATOM 2362 O O . LYS A 1 291 ? 14.305 20.792 -21.730 1.00 85.25 291 LYS A O 1
ATOM 2367 N N . GLY A 1 292 ? 13.307 18.826 -21.311 1.00 85.94 292 GLY A N 1
ATOM 2368 C CA . GLY A 1 292 ? 13.636 18.158 -22.565 1.00 85.94 292 GLY A CA 1
ATOM 2369 C C . GLY A 1 292 ? 12.387 17.558 -23.194 1.00 85.94 292 GLY A C 1
ATOM 2370 O O . GLY A 1 292 ? 11.377 17.323 -22.515 1.00 85.94 292 GLY A O 1
ATOM 2371 N N . PHE A 1 293 ? 12.454 17.288 -24.492 1.00 88.31 293 PHE A N 1
ATOM 2372 C CA . PHE A 1 293 ? 11.353 16.670 -25.223 1.00 88.31 293 PHE A CA 1
ATOM 2373 C C . PHE A 1 293 ? 11.837 15.437 -25.969 1.00 88.31 293 PHE A C 1
ATOM 2375 O O . PHE A 1 293 ? 12.758 15.503 -26.774 1.00 88.31 293 PHE A O 1
ATOM 2382 N N . TYR A 1 294 ? 11.154 14.319 -25.742 1.00 90.19 294 TYR A N 1
ATOM 2383 C CA . TYR A 1 294 ? 11.358 13.106 -26.520 1.00 90.19 294 TYR A CA 1
ATOM 2384 C C . TYR A 1 294 ? 10.210 12.932 -27.511 1.00 90.19 294 TYR A C 1
ATOM 2386 O O . TYR A 1 294 ? 9.042 13.083 -27.143 1.00 90.19 294 TYR A O 1
ATOM 2394 N N . ASN A 1 295 ? 10.542 12.561 -28.743 1.00 88.62 295 ASN A N 1
ATOM 2395 C CA . ASN A 1 295 ? 9.598 12.158 -29.778 1.00 88.62 295 ASN A CA 1
ATOM 2396 C C . ASN A 1 295 ? 10.201 10.975 -30.549 1.00 88.62 295 ASN A C 1
ATOM 2398 O O . ASN A 1 295 ? 11.314 11.095 -31.057 1.00 88.62 295 ASN A O 1
ATOM 2402 N N . ASP A 1 296 ? 9.487 9.852 -30.631 1.00 87.44 296 ASP A N 1
ATOM 2403 C CA . ASP A 1 296 ? 9.936 8.670 -31.386 1.00 87.44 296 ASP A CA 1
ATOM 2404 C C . ASP A 1 296 ? 9.723 8.789 -32.904 1.00 87.44 296 ASP A C 1
ATOM 2406 O O . ASP A 1 296 ? 10.262 7.987 -33.659 1.00 87.44 296 ASP A O 1
ATOM 2410 N N . GLY A 1 297 ? 8.949 9.779 -33.362 1.00 85.00 297 GLY A N 1
ATOM 2411 C CA . GLY A 1 297 ? 8.540 9.915 -34.762 1.00 85.00 297 GLY A CA 1
ATOM 2412 C C . GLY A 1 297 ? 7.333 9.052 -35.156 1.00 85.00 297 GLY A C 1
ATOM 2413 O O . GLY A 1 297 ? 6.801 9.234 -36.248 1.00 85.00 297 GLY A O 1
ATOM 2414 N N . GLU A 1 298 ? 6.856 8.180 -34.268 1.00 84.31 298 GLU A N 1
ATOM 2415 C CA . GLU A 1 298 ? 5.711 7.277 -34.469 1.00 84.31 298 GLU A CA 1
ATOM 2416 C C . GLU A 1 298 ? 4.481 7.686 -33.636 1.00 84.31 298 GLU A C 1
ATOM 2418 O O . GLU A 1 298 ? 3.389 7.146 -33.809 1.00 84.31 298 GLU A O 1
ATOM 2423 N N . GLY A 1 299 ? 4.631 8.692 -32.770 1.00 83.44 299 GLY A N 1
ATOM 2424 C CA . GLY A 1 299 ? 3.544 9.353 -32.051 1.00 83.44 299 GLY A CA 1
ATOM 2425 C C . GLY A 1 299 ? 3.738 9.406 -30.539 1.00 83.44 299 GLY A C 1
ATOM 2426 O O . GLY A 1 299 ? 3.033 10.167 -29.876 1.00 83.44 299 GLY A O 1
ATOM 2427 N N . ALA A 1 300 ? 4.692 8.668 -29.962 1.00 87.81 300 ALA A N 1
ATOM 2428 C CA . ALA A 1 300 ? 4.976 8.780 -28.538 1.00 87.81 300 ALA A CA 1
ATOM 2429 C C . ALA A 1 300 ? 5.810 10.033 -28.257 1.00 87.81 300 ALA A C 1
ATOM 2431 O O . ALA A 1 300 ? 6.975 10.143 -28.644 1.00 87.81 300 ALA A O 1
ATOM 2432 N N . LYS A 1 301 ? 5.218 10.962 -27.503 1.00 92.62 301 LYS A N 1
ATOM 2433 C CA . LYS A 1 301 ? 5.900 12.160 -27.019 1.00 92.62 301 LYS A CA 1
ATOM 2434 C C . LYS A 1 301 ? 6.012 12.142 -25.508 1.00 92.62 301 LYS A C 1
ATOM 2436 O O . LYS A 1 301 ? 5.040 11.851 -24.803 1.00 92.62 301 LYS A O 1
ATOM 2441 N N . PHE A 1 302 ? 7.180 12.511 -24.999 1.00 93.88 302 PHE A N 1
ATOM 2442 C CA . PHE A 1 302 ? 7.392 12.705 -23.571 1.00 93.88 302 PHE A CA 1
ATOM 2443 C C . PHE A 1 302 ? 7.920 14.109 -23.289 1.00 93.88 302 PHE A C 1
ATOM 2445 O O . PHE A 1 302 ? 8.808 14.600 -23.980 1.00 93.88 302 PHE A O 1
ATOM 2452 N N . LEU A 1 303 ? 7.379 14.732 -22.244 1.00 93.69 303 LEU A N 1
ATOM 2453 C CA . LEU A 1 303 ? 7.998 15.858 -21.562 1.00 93.69 303 LEU A CA 1
ATOM 2454 C C . LEU A 1 303 ? 8.911 15.292 -20.486 1.00 93.69 303 LEU A C 1
ATOM 2456 O O . LEU A 1 303 ? 8.460 14.506 -19.648 1.00 93.69 303 LEU A O 1
ATOM 2460 N N . ILE A 1 304 ? 10.156 15.735 -20.483 1.00 91.81 304 ILE A N 1
ATOM 2461 C CA . ILE A 1 304 ? 11.123 15.420 -19.451 1.00 91.81 304 ILE A CA 1
ATOM 2462 C C . ILE A 1 304 ? 11.389 16.708 -18.684 1.00 91.81 304 ILE A C 1
ATOM 2464 O O . ILE A 1 304 ? 11.659 17.743 -19.277 1.00 91.81 304 ILE A O 1
ATOM 2468 N N . THR A 1 305 ? 11.263 16.661 -17.367 1.00 90.50 305 THR A N 1
ATOM 2469 C CA . THR A 1 305 ? 11.619 17.759 -16.458 1.00 90.50 305 THR A CA 1
ATOM 2470 C C . THR A 1 305 ? 12.582 17.212 -15.426 1.00 90.50 305 THR A C 1
ATOM 2472 O O . THR A 1 305 ? 12.396 16.074 -14.989 1.00 90.50 305 THR A O 1
ATOM 2475 N N . HIS A 1 306 ? 13.552 18.000 -14.986 1.00 87.38 306 HIS A N 1
ATOM 2476 C CA . HIS A 1 306 ? 14.517 17.543 -13.991 1.00 87.38 306 HIS A CA 1
ATOM 2477 C C . HIS A 1 306 ? 14.850 18.630 -12.966 1.00 87.38 306 HIS A C 1
ATOM 2479 O O . HIS A 1 306 ? 14.531 19.801 -13.158 1.00 87.38 306 HIS A O 1
ATOM 2485 N N . ASN A 1 307 ? 15.468 18.206 -11.871 1.00 85.56 307 ASN A N 1
ATOM 2486 C CA . ASN A 1 307 ? 16.208 19.038 -10.929 1.00 85.56 307 ASN A CA 1
ATOM 2487 C C . ASN A 1 307 ? 17.427 18.240 -10.427 1.00 85.56 307 ASN A C 1
ATOM 2489 O O . ASN A 1 307 ? 17.662 17.121 -10.885 1.00 85.56 307 ASN A O 1
ATOM 2493 N N . ASP A 1 308 ? 18.152 18.770 -9.442 1.00 79.31 308 ASP A N 1
ATOM 2494 C CA . ASP A 1 308 ? 19.360 18.149 -8.872 1.00 79.31 308 ASP A CA 1
ATOM 2495 C C . ASP A 1 308 ? 19.149 16.758 -8.232 1.00 79.31 308 ASP A C 1
ATOM 2497 O O . ASP A 1 308 ? 20.112 16.113 -7.811 1.00 79.31 308 ASP A O 1
ATOM 2501 N N . HIS A 1 309 ? 17.906 16.293 -8.082 1.00 83.88 309 HIS A N 1
ATOM 2502 C CA . HIS A 1 309 ? 17.568 15.084 -7.324 1.00 83.88 309 HIS A CA 1
ATOM 2503 C C . HIS A 1 309 ? 16.656 14.107 -8.069 1.00 83.88 309 HIS A C 1
ATOM 2505 O O . HIS A 1 309 ? 16.624 12.916 -7.744 1.00 83.88 309 HIS A O 1
ATOM 2511 N N . GLU A 1 310 ? 15.865 14.575 -9.031 1.00 89.38 310 GLU A N 1
ATOM 2512 C CA . GLU A 1 310 ? 14.918 13.730 -9.745 1.00 89.38 310 GLU A CA 1
ATOM 2513 C C . GLU A 1 310 ? 14.674 14.164 -11.188 1.00 89.38 310 GLU A C 1
ATOM 2515 O O . GLU A 1 310 ? 14.690 15.341 -11.540 1.00 89.38 310 GLU A O 1
ATOM 2520 N N . MET A 1 311 ? 14.370 13.167 -12.014 1.00 90.06 311 MET A N 1
ATOM 2521 C CA . MET A 1 311 ? 13.869 13.321 -13.370 1.00 90.06 311 MET A CA 1
ATOM 2522 C C . MET A 1 311 ? 12.421 12.835 -13.417 1.00 90.06 311 MET A C 1
ATOM 2524 O O . MET A 1 311 ? 12.094 11.745 -12.946 1.00 90.06 311 MET A O 1
ATOM 2528 N N . THR A 1 312 ? 11.543 13.624 -14.023 1.00 93.62 312 THR A N 1
ATOM 2529 C CA . THR A 1 312 ? 10.148 13.268 -14.277 1.00 93.62 312 THR A CA 1
ATOM 2530 C C . THR A 1 312 ? 9.903 13.185 -15.774 1.00 93.62 312 THR A C 1
ATOM 2532 O O . THR A 1 312 ? 10.235 14.100 -16.518 1.00 93.62 312 THR A O 1
ATOM 2535 N N . ILE A 1 313 ? 9.290 12.084 -16.200 1.00 94.31 313 ILE A N 1
ATOM 2536 C CA . ILE A 1 313 ? 8.912 11.789 -17.578 1.00 94.31 313 ILE A CA 1
ATOM 2537 C C . ILE A 1 313 ? 7.389 11.744 -17.630 1.00 94.31 313 ILE A C 1
ATOM 2539 O O . ILE A 1 313 ? 6.760 10.997 -16.879 1.00 94.31 313 ILE A O 1
ATOM 2543 N N . LYS A 1 314 ? 6.774 12.521 -18.517 1.00 96.06 314 LYS A N 1
ATOM 2544 C CA . LYS A 1 314 ? 5.319 12.580 -18.678 1.00 96.06 314 LYS A CA 1
ATOM 2545 C C . LYS A 1 314 ? 4.943 12.409 -20.141 1.00 96.06 314 LYS A C 1
ATOM 2547 O O . LYS A 1 314 ? 5.455 13.137 -20.982 1.00 96.06 314 LYS A O 1
ATOM 2552 N N . ARG A 1 315 ? 4.020 11.496 -20.447 1.00 94.44 315 ARG A N 1
ATOM 2553 C CA . ARG A 1 315 ? 3.466 11.348 -21.798 1.00 94.44 315 ARG A CA 1
ATOM 2554 C C . ARG A 1 315 ? 2.641 12.579 -22.167 1.00 94.44 315 ARG A C 1
ATOM 2556 O O . ARG A 1 315 ? 1.796 13.027 -21.391 1.00 94.44 315 ARG A O 1
ATOM 2563 N N . ILE A 1 316 ? 2.914 13.123 -23.346 1.00 91.50 316 ILE A N 1
ATOM 2564 C CA . ILE A 1 316 ? 2.140 14.180 -23.993 1.00 91.50 316 ILE A CA 1
ATOM 2565 C C . ILE A 1 316 ? 1.457 13.522 -25.192 1.00 91.50 316 ILE A C 1
ATOM 2567 O O . ILE A 1 316 ? 2.094 12.732 -25.884 1.00 91.50 316 ILE A O 1
ATOM 2571 N N . LEU A 1 317 ? 0.160 13.780 -25.362 1.00 72.50 317 LEU A N 1
ATOM 2572 C CA . LEU A 1 317 ? -0.662 13.183 -26.417 1.00 72.50 317 LEU A CA 1
ATOM 2573 C C . LEU A 1 317 ? -0.144 13.503 -27.825 1.00 72.50 317 LEU A C 1
ATOM 2575 O O . LEU A 1 317 ? 0.306 14.655 -28.055 1.00 72.50 317 LEU A O 1
#

Foldseek 3Di:
DPPVVVVVVVVVPPVDDDDPVNPDLVVLLVVLVPDDLVVLLVQLVPDPSSVVNSLQDASQWAEWEWADEALWIWIWTQGPVRFIFIWTDPNAWTWTDTDPDIDIDGDPCSLVVSLVSVVSNLPRPNYAYAEYEYAYDDCPHPSNVSVLVSLQVLLVVVSAHQYAEYEYHDAQPCVLSNLSSHDQQRHAEYEYPDAYDPVSVVSNLVDSNQVSHQEYEHEHLDPDQDPLLSCLAHQEYEYEYNDADLVNLLVNVVSPVNRPNHFKYKYWHQDPCVVSSLCSQAVPDDPVDQWGWHDPVPQWIWIWGDDNTMIMIGTDD

Sequence (317 aa):
MADNLDEKMKSLKISKAPSMSNLPLDAVHKVVEKVEPIDRLSLRKVCRNFRAIVDDKDPGFKSLWLDLFDNTFQFELFDAKSNAIQHDFNGRTCTVQFNDREKRCFTRNALKMALNDVSVLIKNPKFQLERFIFSTIYEDTEDVETAMNWFKSISDSGNLWKVGKIILRTSDCNIPRILSSFQPAVLRSITIPYHLNLSTLVEIFKLEQWKMAKSASIKSCQRSRFPFENLVHLSKFRLQLGHFTVADAIKIRDVLLKSANFNSGTIIVFDPSIIDILRVFDPNYNVMEDKGFYNDGEGAKFLITHNDHEMTIKRIL

Nearest PDB structures (foldseek):
  4yhc-assembly1_A  TM=6.153E-01  e=4.592E+00  Schizosaccharomyces pombe 972h-
  4yhc-assembly2_B  TM=5.978E-01  e=5.443E+00  Schizosaccharomyces pombe 972h-
  7cvx-assembly1_B  TM=3.634E-01  e=2.759E+00  Niastella koreensis GR20-10
  7cvu-assembly2_B  TM=3.562E-01  e=3.662E+00  Niastella koreensis GR20-10
  3dul-assembly1_A  TM=2.869E-01  e=3.875E+00  Bacillus cereus ATCC 10987